Protein AF-A0A4Y7Q7P9-F1 (afdb_monomer)

Secondary structure (DSSP, 8-state):
--TTTHIIIIIHHHHHHHHHHHHHHHHHHHHHHHHHH-TTS-HHHHHHHHHHHHHHHHHHHHHHHHHHIIIIITTT-HHHHTB--HHHHHHHHHHHHHHHHHHHHHHHHHHHHTTT-HHHHHHHHHHHHHHHHHHHHHHHHHHHH-BGGGGGGTHHHHHHHHHHHHHHHHHHHHHHHHHHHHHTTT-TTSHHHHHHHHHHHHHHHHHH-

Organism: NCBI:txid50990

Radius of gyration: 19.52 Å; Cα contacts (8 Å, |Δi|>4): 137; chains: 1; bounding box: 45×28×61 Å

pLDDT: mean 79.3, std 15.0, range [32.97, 96.31]

Mean predicted aligned error: 8.63 Å

Solvent-accessible surface area (backbone atoms only — not comparable to full-atom values): 11256 Å² total; per-residue (Å²): 128,86,68,77,58,52,51,68,49,57,46,47,50,50,53,48,48,56,53,48,52,53,52,49,51,51,53,50,53,49,52,54,53,47,59,69,76,48,75,84,59,60,66,68,60,52,52,50,52,54,51,51,49,53,51,51,52,52,37,52,52,26,52,54,52,39,49,43,45,55,65,61,75,38,55,94,41,69,69,59,75,42,42,62,54,70,44,52,39,49,31,54,38,49,50,38,50,52,51,37,54,53,50,52,54,50,33,57,51,43,26,71,69,55,80,60,46,58,68,64,34,50,51,37,51,48,27,37,51,50,17,37,50,33,37,48,52,49,30,56,48,49,69,72,61,37,34,58,90,60,45,75,80,47,44,67,44,51,51,50,14,51,50,27,43,50,55,28,51,52,52,52,48,54,45,50,52,52,45,53,66,55,42,78,74,74,55,91,82,63,47,68,65,49,52,50,51,48,54,49,48,50,63,48,51,72,71,71,110

Structure (mmCIF, N/CA/C/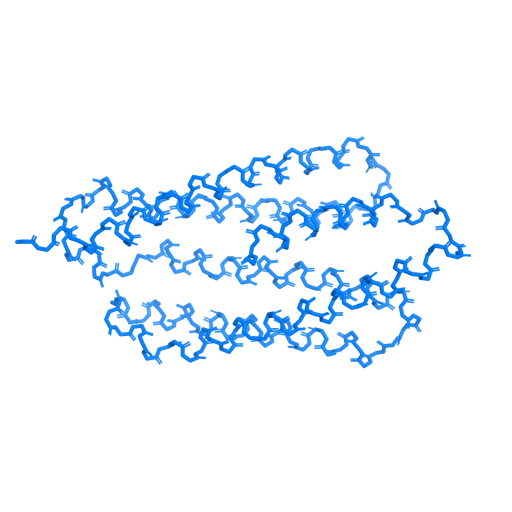O backbone):
data_AF-A0A4Y7Q7P9-F1
#
_entry.id   AF-A0A4Y7Q7P9-F1
#
loop_
_atom_site.group_PDB
_atom_site.id
_atom_site.type_symbol
_atom_site.label_atom_id
_atom_site.label_alt_id
_atom_site.label_comp_id
_atom_site.label_asym_id
_atom_site.label_entity_id
_atom_site.label_seq_id
_atom_site.pdbx_PDB_ins_code
_atom_site.Cartn_x
_atom_site.Cartn_y
_atom_site.Cartn_z
_atom_site.occupancy
_atom_site.B_iso_or_equiv
_atom_site.auth_seq_id
_atom_site.auth_comp_id
_atom_site.auth_asym_id
_atom_site.auth_atom_id
_atom_site.pdbx_PDB_model_num
ATOM 1 N N . MET A 1 1 ? 8.593 -13.689 -33.990 1.00 43.41 1 MET A N 1
ATOM 2 C CA . MET A 1 1 ? 8.892 -12.497 -33.164 1.00 43.41 1 MET A CA 1
ATOM 3 C C . MET A 1 1 ? 8.029 -12.607 -31.917 1.00 43.41 1 MET A C 1
ATOM 5 O O . MET A 1 1 ? 6.842 -12.848 -32.096 1.00 43.41 1 MET A O 1
ATOM 9 N N . PRO A 1 2 ? 8.587 -12.602 -30.697 1.00 45.56 2 PRO A N 1
ATOM 10 C CA . PRO A 1 2 ? 7.868 -13.035 -29.502 1.00 45.56 2 PRO A CA 1
ATOM 11 C C . PRO A 1 2 ? 6.914 -11.930 -29.032 1.00 45.56 2 PRO A C 1
ATOM 13 O O . PRO A 1 2 ? 7.229 -11.149 -28.145 1.00 45.56 2 PRO A O 1
ATOM 16 N N . SER A 1 3 ? 5.738 -11.864 -29.651 1.00 50.56 3 SER A N 1
ATOM 17 C CA . SER A 1 3 ? 4.602 -11.048 -29.208 1.00 50.56 3 SER A CA 1
ATOM 18 C C . SER A 1 3 ? 3.946 -11.597 -27.933 1.00 50.56 3 SER A C 1
ATOM 20 O O . SER A 1 3 ? 3.213 -10.881 -27.266 1.00 50.56 3 SER A O 1
ATOM 22 N N . LEU A 1 4 ? 4.246 -12.846 -27.554 1.00 50.53 4 LEU A N 1
ATOM 23 C CA . LEU A 1 4 ? 3.554 -13.563 -26.479 1.00 50.53 4 LEU A CA 1
ATOM 24 C C . LEU A 1 4 ? 3.877 -13.072 -25.051 1.00 50.53 4 LEU A C 1
ATOM 26 O O . LEU A 1 4 ? 3.156 -13.412 -24.119 1.00 50.53 4 LEU A O 1
ATOM 30 N N . THR A 1 5 ? 4.955 -12.310 -24.840 1.00 59.84 5 THR A N 1
ATOM 31 C CA . THR A 1 5 ? 5.420 -11.935 -23.486 1.00 59.84 5 THR A CA 1
ATOM 32 C C . THR A 1 5 ? 5.058 -10.511 -23.067 1.00 59.84 5 THR A C 1
ATOM 34 O O . THR A 1 5 ? 4.955 -10.245 -21.867 1.00 59.84 5 THR A O 1
ATOM 37 N N . ILE A 1 6 ? 4.838 -9.598 -24.021 1.00 62.03 6 ILE A N 1
ATOM 38 C CA . ILE A 1 6 ? 4.492 -8.201 -23.712 1.00 62.03 6 ILE A CA 1
ATOM 39 C C . ILE A 1 6 ? 3.059 -8.113 -23.180 1.00 62.03 6 ILE A C 1
ATOM 41 O O . ILE A 1 6 ? 2.850 -7.507 -22.128 1.00 62.03 6 ILE A O 1
ATOM 45 N N . ASP A 1 7 ? 2.104 -8.773 -23.842 1.00 61.75 7 ASP A N 1
ATOM 46 C CA . ASP A 1 7 ? 0.694 -8.784 -23.425 1.00 61.75 7 ASP A CA 1
ATOM 47 C C . ASP A 1 7 ? 0.530 -9.363 -22.014 1.00 61.75 7 ASP A C 1
ATOM 49 O O . ASP A 1 7 ? -0.140 -8.773 -21.168 1.00 61.75 7 ASP A O 1
ATOM 53 N N . ASN A 1 8 ? 1.232 -10.459 -21.713 1.00 67.31 8 ASN A N 1
ATOM 54 C CA . ASN A 1 8 ? 1.170 -11.104 -20.400 1.00 67.31 8 ASN A CA 1
ATOM 55 C C . ASN A 1 8 ? 1.724 -10.238 -19.259 1.00 67.31 8 ASN A C 1
ATOM 57 O O . ASN A 1 8 ? 1.365 -10.465 -18.109 1.00 67.31 8 ASN A O 1
ATOM 61 N N . THR A 1 9 ? 2.585 -9.257 -19.550 1.00 76.00 9 THR A N 1
ATOM 62 C CA . THR A 1 9 ? 3.240 -8.447 -18.511 1.00 76.00 9 THR A CA 1
ATOM 63 C C . THR A 1 9 ? 2.670 -7.032 -18.465 1.00 76.00 9 THR A C 1
ATOM 65 O O . THR A 1 9 ? 2.108 -6.618 -17.453 1.00 76.00 9 THR A O 1
ATOM 68 N N . LEU A 1 10 ? 2.764 -6.285 -19.570 1.00 80.94 10 LEU A N 1
ATOM 69 C CA . LEU A 1 10 ? 2.249 -4.917 -19.654 1.00 80.94 10 LEU A CA 1
ATOM 70 C C . LEU A 1 10 ? 0.725 -4.881 -19.765 1.00 80.94 10 LEU A C 1
ATOM 72 O O . LEU A 1 10 ? 0.103 -4.012 -19.158 1.00 80.94 10 LEU A O 1
ATOM 76 N N . GLY A 1 11 ? 0.120 -5.826 -20.491 1.00 83.31 11 GLY A N 1
ATOM 77 C CA . GLY A 1 11 ? -1.337 -5.946 -20.566 1.00 83.31 11 GLY A CA 1
ATOM 78 C C . GLY A 1 11 ? -1.943 -6.292 -19.204 1.00 83.31 11 GLY A C 1
ATOM 79 O O . GLY A 1 11 ? -2.893 -5.641 -18.771 1.00 83.31 11 GLY A O 1
ATOM 80 N N . ALA A 1 12 ? -1.333 -7.233 -18.475 1.00 86.31 12 ALA A N 1
ATOM 81 C CA . ALA A 1 12 ? -1.728 -7.551 -17.102 1.00 86.31 12 ALA A CA 1
ATOM 82 C C . ALA A 1 12 ? -1.563 -6.352 -16.151 1.00 86.31 12 ALA A C 1
ATOM 84 O O . ALA A 1 12 ? -2.474 -6.057 -15.381 1.00 86.31 12 ALA A O 1
ATOM 85 N N . ALA A 1 13 ? -0.448 -5.616 -16.233 1.00 87.12 13 ALA A N 1
ATOM 86 C CA . ALA A 1 13 ? -0.234 -4.414 -15.426 1.00 87.12 13 ALA A CA 1
ATOM 87 C C . ALA A 1 13 ? -1.259 -3.307 -15.738 1.00 87.12 13 ALA A C 1
ATOM 89 O O . ALA A 1 13 ? -1.763 -2.659 -14.822 1.00 87.12 13 ALA A O 1
ATOM 90 N N . PHE A 1 14 ? -1.610 -3.116 -17.014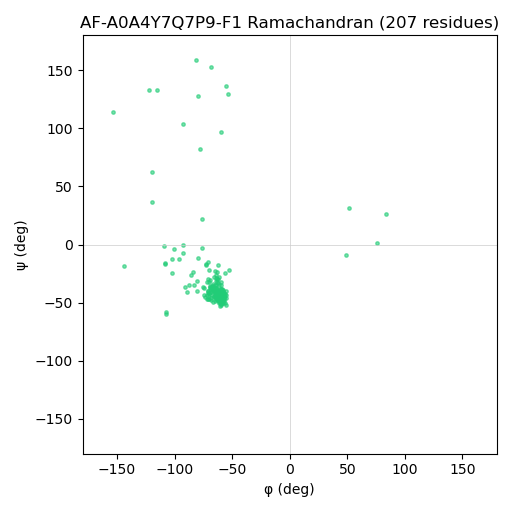 1.00 89.38 14 PHE A N 1
ATOM 91 C CA . PHE A 1 14 ? -2.644 -2.170 -17.431 1.00 89.38 14 PHE A CA 1
ATOM 92 C C . PHE A 1 14 ? -4.024 -2.547 -16.882 1.00 89.38 14 PHE A C 1
ATOM 94 O O . PHE A 1 14 ? -4.693 -1.704 -16.286 1.00 89.38 14 PHE A O 1
ATOM 101 N N . LEU A 1 15 ? -4.431 -3.813 -17.017 1.00 91.50 15 LEU A N 1
ATOM 102 C CA . LEU A 1 15 ? -5.673 -4.303 -16.414 1.00 91.50 15 LEU A CA 1
ATOM 103 C C . LEU A 1 15 ? -5.649 -4.131 -14.890 1.00 91.50 15 LEU A C 1
ATOM 105 O O . LEU A 1 15 ? -6.626 -3.660 -14.312 1.00 91.50 15 LEU A O 1
ATOM 109 N N . GLY A 1 16 ? -4.513 -4.425 -14.252 1.00 90.19 16 GLY A N 1
ATOM 110 C CA . GLY A 1 16 ? -4.289 -4.178 -12.830 1.00 90.19 16 GLY A CA 1
ATOM 111 C C . GLY A 1 16 ? -4.527 -2.718 -12.440 1.00 90.19 16 GLY A C 1
ATOM 112 O O . GLY A 1 16 ? -5.224 -2.463 -11.461 1.00 90.19 16 GLY A O 1
ATOM 113 N N . LEU A 1 17 ? -4.044 -1.752 -13.231 1.00 93.50 17 LEU A N 1
ATOM 114 C CA . LEU A 1 17 ? -4.336 -0.332 -13.010 1.00 93.50 17 LEU A CA 1
ATOM 115 C C . LEU A 1 17 ? -5.831 -0.026 -13.150 1.00 93.50 17 LEU A C 1
ATOM 117 O O . LEU A 1 17 ? -6.369 0.704 -12.320 1.00 93.50 17 LEU A O 1
ATOM 121 N N . VAL A 1 18 ? -6.514 -0.575 -14.158 1.00 94.25 18 VAL A N 1
ATOM 122 C CA . VAL A 1 18 ? -7.963 -0.371 -14.330 1.00 94.25 18 VAL A CA 1
ATOM 123 C C . VAL A 1 18 ? -8.714 -0.835 -13.081 1.00 94.25 18 VAL A C 1
ATOM 125 O O . VAL A 1 18 ? -9.488 -0.066 -12.506 1.00 94.25 18 VAL A O 1
ATOM 128 N N . PHE A 1 19 ? -8.427 -2.039 -12.586 1.00 92.94 19 PHE A N 1
ATOM 129 C CA . PHE A 1 19 ? -9.038 -2.535 -11.352 1.00 92.94 19 PHE A CA 1
ATOM 130 C C . PHE A 1 19 ? -8.648 -1.692 -10.129 1.00 92.94 19 PHE A C 1
ATOM 132 O O . PHE A 1 19 ? -9.520 -1.318 -9.345 1.00 92.94 19 PHE A O 1
ATOM 139 N N . ALA A 1 20 ? -7.376 -1.305 -9.999 1.00 89.94 20 ALA A N 1
ATOM 140 C CA . ALA A 1 20 ? -6.905 -0.449 -8.912 1.00 89.94 20 ALA A CA 1
ATOM 141 C C . ALA A 1 20 ? -7.618 0.914 -8.894 1.00 89.94 20 ALA A C 1
ATOM 143 O O . ALA A 1 20 ? -7.997 1.397 -7.828 1.00 89.94 20 ALA A O 1
ATOM 144 N N . THR A 1 21 ? -7.876 1.522 -10.059 1.00 93.00 21 THR A N 1
ATOM 145 C CA . THR A 1 21 ? -8.629 2.786 -10.138 1.00 93.00 21 THR A CA 1
ATOM 146 C C . THR A 1 21 ? -10.082 2.630 -9.692 1.00 93.00 21 THR A C 1
ATOM 148 O O . THR A 1 21 ? -10.593 3.506 -8.992 1.00 93.00 21 THR A O 1
ATOM 151 N N . ALA A 1 22 ? -10.732 1.507 -10.014 1.00 91.31 22 ALA A N 1
ATOM 152 C CA . ALA A 1 22 ? -12.087 1.218 -9.549 1.00 91.31 22 ALA A CA 1
ATOM 153 C C . ALA A 1 22 ? -12.134 1.029 -8.021 1.00 91.31 22 ALA A C 1
ATOM 155 O O . ALA A 1 22 ? -12.975 1.630 -7.346 1.00 91.31 22 ALA A O 1
ATOM 156 N N . LEU A 1 23 ? -11.188 0.265 -7.463 1.00 87.62 23 LEU A N 1
ATOM 157 C CA . LEU A 1 23 ? -11.034 0.087 -6.014 1.00 87.62 23 LEU A CA 1
ATOM 158 C C . LEU A 1 23 ? -10.764 1.420 -5.301 1.00 87.62 23 LEU A C 1
ATOM 160 O O . LEU A 1 23 ? -11.376 1.713 -4.274 1.00 87.62 23 LEU A O 1
ATOM 164 N N . TYR A 1 24 ? -9.908 2.268 -5.871 1.00 89.56 24 TYR A N 1
ATOM 165 C CA . TYR A 1 24 ? -9.639 3.603 -5.341 1.00 89.56 24 TYR A CA 1
ATOM 166 C C . TYR A 1 24 ? -10.875 4.518 -5.379 1.00 89.56 24 TYR A C 1
ATOM 168 O O . TYR A 1 24 ? -11.113 5.286 -4.440 1.00 89.56 24 TYR A O 1
ATOM 176 N N . GLY A 1 25 ? -11.700 4.414 -6.425 1.00 87.56 25 GLY A N 1
ATOM 177 C CA . GLY A 1 25 ? -12.994 5.093 -6.491 1.00 87.56 25 GLY A CA 1
ATOM 178 C C . GLY A 1 25 ? -13.909 4.691 -5.330 1.00 87.56 25 GLY A C 1
ATOM 179 O O . GLY A 1 25 ? -14.464 5.559 -4.651 1.00 87.56 25 GLY A O 1
ATOM 180 N N . MET A 1 26 ? -13.992 3.389 -5.033 1.00 88.12 26 MET A N 1
ATOM 181 C CA . MET A 1 26 ? -14.738 2.889 -3.874 1.00 88.12 26 MET A CA 1
ATOM 182 C C . MET A 1 26 ? -14.171 3.409 -2.554 1.00 88.12 26 MET A C 1
ATOM 184 O O . MET A 1 26 ? -14.947 3.907 -1.744 1.00 88.12 26 MET A O 1
ATOM 188 N N . LEU A 1 27 ? -12.847 3.371 -2.359 1.00 85.69 27 LEU A N 1
ATOM 189 C CA . LEU A 1 27 ? -12.175 3.909 -1.167 1.00 85.69 27 LEU A CA 1
ATOM 190 C C . LEU A 1 27 ? -12.474 5.403 -0.958 1.00 85.69 27 LEU A C 1
ATOM 192 O O . LEU A 1 27 ? -12.668 5.862 0.170 1.00 85.69 27 LEU A O 1
ATOM 196 N N . THR A 1 28 ? -12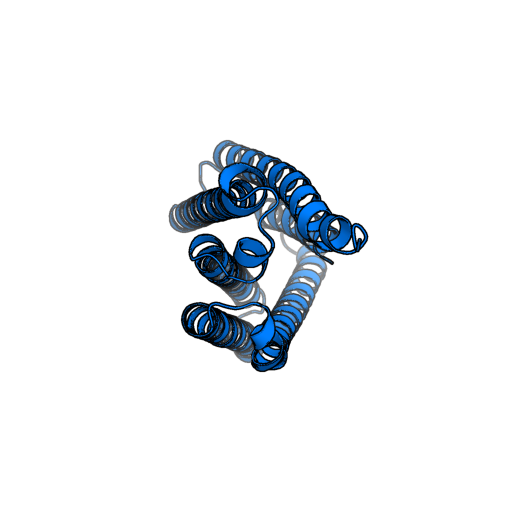.526 6.176 -2.043 1.00 89.50 28 THR A N 1
ATOM 197 C CA . THR A 1 28 ? -12.825 7.613 -1.989 1.00 89.50 28 THR A CA 1
ATOM 198 C C . THR A 1 28 ? -14.276 7.862 -1.582 1.00 89.50 28 THR A C 1
ATOM 200 O O . THR A 1 28 ? -14.528 8.657 -0.676 1.00 89.50 28 THR A O 1
ATOM 203 N N . LEU A 1 29 ? -15.229 7.143 -2.185 1.00 85.12 29 LEU A N 1
ATOM 204 C CA . LEU A 1 29 ? -16.645 7.215 -1.808 1.00 85.12 29 LEU A CA 1
ATOM 205 C C . LEU A 1 29 ? -16.851 6.833 -0.338 1.00 85.12 29 LEU A C 1
ATOM 207 O O . LEU A 1 29 ? -17.543 7.513 0.414 1.00 85.12 29 LEU A O 1
ATOM 211 N N . GLN A 1 30 ? -16.205 5.754 0.073 1.00 79.06 30 GLN A N 1
ATOM 212 C CA . GLN A 1 30 ? -16.161 5.268 1.438 1.00 79.06 30 GLN A CA 1
ATOM 213 C C . GLN A 1 30 ? -15.663 6.342 2.422 1.00 79.06 30 GLN A C 1
ATOM 215 O O . GLN A 1 30 ? -16.349 6.680 3.393 1.00 79.06 30 GLN A O 1
ATOM 220 N N . THR A 1 31 ? -14.517 6.953 2.119 1.00 83.62 31 THR A N 1
ATOM 221 C CA . THR A 1 31 ? -13.946 8.050 2.909 1.00 83.62 31 THR A CA 1
ATOM 222 C C . THR A 1 31 ? -14.933 9.210 3.026 1.00 83.62 31 THR A C 1
ATOM 224 O O . THR A 1 31 ? -15.187 9.698 4.126 1.00 83.62 31 THR A O 1
ATOM 227 N N . TYR A 1 32 ? -15.559 9.611 1.918 1.00 85.44 32 TYR A N 1
ATOM 228 C CA . TYR A 1 32 ? -16.565 10.672 1.905 1.00 85.44 32 TYR A CA 1
ATOM 229 C C . TYR A 1 32 ? -17.766 10.357 2.816 1.00 85.44 32 TYR A C 1
ATOM 231 O O . TYR A 1 32 ? -18.116 11.163 3.683 1.00 85.44 32 TYR A O 1
ATOM 239 N N . ILE A 1 33 ? -18.348 9.159 2.684 1.00 80.75 33 ILE A N 1
ATOM 240 C CA . ILE A 1 33 ? -19.483 8.701 3.502 1.00 80.75 33 ILE A CA 1
ATOM 241 C C . ILE A 1 33 ? -19.127 8.728 4.993 1.00 80.75 33 ILE A C 1
ATOM 243 O O . ILE A 1 33 ? -19.952 9.149 5.809 1.00 80.75 33 ILE A O 1
ATOM 247 N N . TYR A 1 34 ? -17.905 8.326 5.356 1.00 83.31 34 TYR A N 1
ATOM 248 C CA . TYR A 1 34 ? -17.438 8.349 6.741 1.00 83.31 34 TYR A CA 1
ATOM 249 C C . TYR A 1 34 ? -17.434 9.769 7.328 1.00 83.31 34 TYR A C 1
ATOM 251 O O . TYR A 1 34 ? -17.962 9.991 8.420 1.00 83.31 34 TYR A O 1
ATOM 259 N N . TYR A 1 35 ? -16.896 10.756 6.607 1.00 84.69 35 TYR A N 1
ATOM 260 C CA . TYR A 1 35 ? -16.879 12.140 7.096 1.00 84.69 35 TYR A CA 1
ATOM 261 C C . TYR A 1 35 ? -18.282 12.728 7.264 1.00 84.69 35 TYR A C 1
ATOM 263 O O . TYR A 1 35 ? -18.488 13.539 8.171 1.00 84.69 35 TYR A O 1
ATOM 271 N N . GLN A 1 36 ? -19.237 12.298 6.436 1.00 86.50 36 GLN A N 1
ATOM 272 C CA . GLN A 1 36 ? -20.630 12.727 6.517 1.00 86.50 36 GLN A CA 1
ATOM 273 C C . GLN A 1 36 ? -21.373 12.099 7.708 1.00 86.50 36 GLN A C 1
ATOM 275 O O . GLN A 1 36 ? -22.078 12.803 8.428 1.00 86.50 36 GLN A O 1
ATOM 280 N N . HIS A 1 37 ? -21.214 10.792 7.937 1.00 81.06 37 HIS A N 1
ATOM 281 C CA . HIS A 1 37 ? -21.978 10.059 8.957 1.00 81.06 37 HIS A CA 1
ATOM 282 C C . HIS A 1 37 ? -21.381 10.153 10.367 1.00 81.06 37 HIS A C 1
ATOM 284 O O . HIS A 1 37 ? -22.115 10.012 11.345 1.00 81.06 37 HIS A O 1
ATOM 290 N N . TYR A 1 38 ? -20.077 10.427 10.496 1.00 80.38 38 TYR A N 1
ATOM 291 C CA . TYR A 1 38 ? -19.375 10.479 11.786 1.00 80.38 38 TYR A CA 1
ATOM 292 C C . TYR A 1 38 ? -18.756 11.863 12.066 1.00 80.38 38 TYR A C 1
ATOM 294 O O . TYR A 1 38 ? -17.534 12.007 12.219 1.00 80.38 38 TYR A O 1
ATOM 302 N N . PRO A 1 39 ? -19.561 12.940 12.172 1.00 81.12 39 PRO A N 1
ATOM 303 C CA . PRO A 1 39 ? -19.046 14.286 12.427 1.00 81.12 39 PRO A CA 1
ATOM 304 C C . PRO A 1 39 ? -18.388 14.425 13.812 1.00 81.12 39 PRO A C 1
ATOM 306 O O . PRO A 1 39 ? -17.448 15.204 13.957 1.00 81.12 39 PRO A O 1
ATOM 309 N N . THR A 1 40 ? -18.805 13.627 14.796 1.00 83.31 40 THR A N 1
ATOM 310 C CA . THR A 1 40 ? -18.373 13.713 16.203 1.00 83.31 40 THR A CA 1
ATOM 311 C C . THR A 1 40 ? -17.182 12.821 16.569 1.00 83.31 40 THR A C 1
ATOM 313 O O . THR A 1 40 ? -16.737 12.837 17.718 1.00 83.31 40 THR A O 1
ATOM 316 N N . ASP A 1 41 ? -16.640 12.055 15.619 1.00 80.75 41 ASP A N 1
ATOM 317 C CA . ASP A 1 41 ? -15.495 11.182 15.879 1.00 80.75 41 ASP A CA 1
ATOM 318 C C . ASP A 1 41 ? -14.204 11.956 16.168 1.00 80.75 41 ASP A C 1
ATOM 320 O O . ASP A 1 41 ? -13.995 13.081 15.707 1.00 80.75 41 ASP A O 1
ATOM 324 N N . ARG A 1 42 ? -13.306 11.320 16.936 1.00 80.00 42 ARG A N 1
ATOM 325 C CA . ARG A 1 42 ? -12.060 11.938 17.415 1.00 80.00 42 ARG A CA 1
ATOM 326 C C . ARG A 1 42 ? -11.226 12.491 16.248 1.00 80.00 42 ARG A C 1
ATOM 328 O O . ARG A 1 42 ? -11.000 11.766 15.274 1.00 80.00 42 ARG A O 1
ATOM 335 N N . PRO A 1 43 ? -10.660 13.706 16.374 1.00 84.75 43 PRO A N 1
ATOM 336 C CA . PRO A 1 43 ? -9.893 14.335 15.297 1.00 84.75 43 PRO A CA 1
ATOM 337 C C . PRO A 1 43 ? -8.654 13.526 14.895 1.00 84.75 43 PRO A C 1
ATOM 339 O O . PRO A 1 43 ? -8.257 13.552 13.737 1.00 84.75 43 PRO A O 1
ATOM 342 N N . THR A 1 44 ? -8.078 12.742 15.813 1.00 81.00 44 THR A N 1
ATOM 343 C CA . THR A 1 44 ? -6.955 11.841 15.514 1.00 81.00 44 THR A CA 1
ATOM 344 C C . THR A 1 44 ? -7.328 10.734 14.529 1.00 81.00 44 THR A C 1
ATOM 346 O O . THR A 1 44 ? -6.548 10.434 13.631 1.00 81.00 44 THR A O 1
ATOM 349 N N . LEU A 1 45 ? -8.529 10.155 14.652 1.00 81.50 45 LEU A N 1
ATOM 350 C CA . LEU A 1 45 ? -9.020 9.132 13.726 1.00 81.50 45 LEU A CA 1
ATOM 351 C C . LEU A 1 45 ? -9.329 9.734 12.354 1.00 81.50 45 LEU A C 1
ATOM 353 O O . LEU A 1 45 ? -8.972 9.156 11.334 1.00 81.50 45 LEU A O 1
ATOM 357 N N . LYS A 1 46 ? -9.938 10.923 12.332 1.00 84.56 46 LYS A N 1
ATOM 358 C CA . LYS A 1 46 ? -10.183 11.659 11.087 1.00 84.56 46 LYS A CA 1
ATOM 359 C C . LYS A 1 46 ? -8.876 11.999 10.377 1.00 84.56 46 LYS A C 1
ATOM 361 O O . LYS A 1 46 ? -8.743 11.722 9.196 1.00 84.56 46 LYS A O 1
ATOM 366 N N . SER A 1 47 ? -7.891 12.531 11.098 1.00 87.81 47 SER A N 1
ATOM 367 C CA . SER A 1 47 ? -6.573 12.832 10.531 1.00 87.81 47 SER A CA 1
ATOM 368 C C . SER A 1 47 ? -5.919 11.586 9.923 1.00 87.81 47 SER A C 1
ATOM 370 O O . SER A 1 47 ? -5.463 11.633 8.786 1.00 87.81 47 SER A O 1
ATOM 372 N N . LEU A 1 48 ? -5.968 10.442 10.617 1.00 85.44 48 LEU A N 1
ATOM 373 C CA . LEU A 1 48 ? -5.453 9.177 10.087 1.00 85.44 48 LEU A CA 1
ATOM 374 C C . LEU A 1 48 ? -6.134 8.769 8.770 1.00 85.44 48 LEU A C 1
ATOM 376 O O . LEU A 1 48 ? -5.446 8.391 7.828 1.00 85.44 48 LEU A O 1
ATOM 380 N N . ILE A 1 49 ? -7.464 8.866 8.689 1.00 87.38 49 ILE A N 1
ATOM 381 C CA . ILE A 1 49 ? -8.222 8.513 7.478 1.00 87.38 49 ILE A CA 1
ATOM 382 C C . ILE A 1 49 ? -7.874 9.457 6.319 1.00 87.38 49 ILE A C 1
ATOM 384 O O . ILE A 1 49 ? -7.638 8.985 5.209 1.00 87.38 49 ILE A O 1
ATOM 388 N N . ALA A 1 50 ? -7.762 10.765 6.570 1.00 89.75 50 ALA A N 1
ATOM 389 C CA . ALA A 1 50 ? -7.304 11.720 5.560 1.00 89.75 50 ALA A CA 1
ATOM 390 C C . ALA A 1 50 ? -5.882 11.409 5.067 1.00 89.75 50 ALA A C 1
ATOM 392 O O . ALA A 1 50 ? -5.634 11.446 3.865 1.00 89.75 50 ALA A O 1
ATOM 393 N N . ILE A 1 51 ? -4.958 11.074 5.976 1.00 91.00 51 ILE A N 1
ATOM 394 C CA . ILE A 1 51 ? -3.578 10.707 5.627 1.00 91.00 51 ILE A CA 1
ATOM 395 C C . ILE A 1 51 ? -3.558 9.444 4.761 1.00 91.00 51 ILE A C 1
ATOM 397 O O . ILE A 1 51 ? -2.878 9.428 3.738 1.00 91.00 51 ILE A O 1
ATOM 401 N N . LEU A 1 52 ? -4.312 8.406 5.136 1.00 89.00 52 LEU A N 1
ATOM 402 C CA . LEU A 1 52 ? -4.413 7.169 4.357 1.00 89.00 52 LEU A CA 1
ATOM 403 C C . LEU A 1 52 ? -4.988 7.428 2.962 1.00 89.00 52 LEU A C 1
ATOM 405 O O . LEU A 1 52 ? -4.439 6.933 1.981 1.00 89.00 52 LEU A O 1
ATOM 409 N N . TRP A 1 53 ? -6.042 8.242 2.865 1.00 91.88 53 TRP A N 1
ATOM 410 C CA . TRP A 1 53 ? -6.628 8.618 1.582 1.00 91.88 53 TRP A CA 1
ATOM 411 C C . TRP A 1 53 ? -5.621 9.366 0.699 1.00 91.88 53 TRP A C 1
ATOM 413 O O . TRP A 1 53 ? -5.388 8.943 -0.428 1.00 91.88 53 TRP A O 1
ATOM 423 N N . LEU A 1 54 ? -4.941 10.395 1.224 1.00 95.31 54 LEU A N 1
ATOM 424 C CA . LEU A 1 54 ? -3.908 11.142 0.490 1.00 95.31 54 LEU A CA 1
ATOM 425 C C . LEU A 1 54 ? -2.751 10.246 0.027 1.00 95.31 54 LEU A C 1
ATOM 427 O O . LEU A 1 54 ? -2.275 10.380 -1.100 1.00 95.31 54 LEU A O 1
ATOM 431 N N . MET A 1 55 ? -2.307 9.323 0.882 1.00 92.62 55 MET A N 1
ATOM 432 C CA . MET A 1 55 ? -1.244 8.378 0.549 1.00 92.62 55 MET A CA 1
ATOM 433 C C . MET A 1 55 ? -1.682 7.420 -0.566 1.00 92.62 55 MET A C 1
ATOM 435 O O . MET A 1 55 ? -0.903 7.143 -1.477 1.00 92.62 55 MET A O 1
ATOM 439 N N . ASN A 1 56 ? -2.939 6.965 -0.543 1.00 93.31 56 ASN A N 1
ATOM 440 C CA . ASN A 1 56 ? -3.497 6.135 -1.606 1.00 93.31 56 ASN A CA 1
ATOM 441 C C . ASN A 1 56 ? -3.642 6.918 -2.921 1.00 93.31 56 ASN A C 1
ATOM 443 O O . ASN A 1 56 ? -3.360 6.383 -3.988 1.00 93.31 56 ASN A O 1
ATOM 447 N N . THR A 1 57 ? -4.014 8.199 -2.865 1.00 94.81 57 THR A N 1
ATOM 448 C CA . THR A 1 57 ? -4.026 9.085 -4.040 1.00 94.81 57 THR A CA 1
ATOM 449 C C . THR A 1 57 ? -2.632 9.209 -4.647 1.00 94.81 57 THR A C 1
ATOM 451 O O . THR A 1 57 ? -2.464 9.064 -5.856 1.00 94.81 57 THR A O 1
ATOM 454 N N . PHE A 1 58 ? -1.616 9.434 -3.810 1.00 96.31 58 PHE A N 1
ATOM 455 C CA . PHE A 1 58 ? -0.225 9.511 -4.248 1.00 96.31 58 PHE A CA 1
ATOM 456 C C . PHE A 1 58 ? 0.244 8.197 -4.889 1.00 96.31 58 PHE A C 1
ATOM 458 O O . PHE A 1 58 ? 0.797 8.208 -5.987 1.00 96.31 58 PHE A O 1
ATOM 465 N N . HIS A 1 59 ? -0.056 7.063 -4.258 1.00 94.69 59 HIS A N 1
ATOM 466 C CA . HIS A 1 59 ? 0.203 5.728 -4.795 1.00 94.69 59 HIS A CA 1
ATOM 467 C C . HIS A 1 59 ? -0.437 5.520 -6.182 1.00 94.69 59 HIS A C 1
ATOM 469 O O . HIS A 1 59 ? 0.242 5.087 -7.114 1.00 94.69 59 HIS A O 1
ATOM 475 N N . MET A 1 60 ? -1.703 5.912 -6.361 1.00 95.38 60 MET A N 1
ATOM 476 C CA . MET A 1 60 ? -2.392 5.825 -7.655 1.00 95.38 60 MET A CA 1
ATOM 477 C C . MET A 1 60 ? -1.748 6.702 -8.734 1.00 95.38 60 MET A C 1
ATOM 479 O O . MET A 1 60 ? -1.613 6.266 -9.877 1.00 95.38 60 MET A O 1
ATOM 483 N N . ILE A 1 61 ? -1.309 7.916 -8.388 1.00 96.12 61 ILE A N 1
ATOM 484 C CA . ILE A 1 61 ? -0.598 8.801 -9.323 1.00 96.12 61 ILE A CA 1
ATOM 485 C C . ILE A 1 61 ? 0.697 8.136 -9.807 1.00 96.12 61 ILE A C 1
ATOM 487 O O . ILE A 1 61 ? 0.975 8.145 -11.006 1.00 96.12 61 ILE A O 1
ATOM 491 N N . LEU A 1 62 ? 1.465 7.513 -8.907 1.00 94.75 62 LEU A N 1
ATOM 492 C CA . LEU A 1 62 ? 2.701 6.817 -9.274 1.00 94.75 62 LEU A CA 1
ATOM 493 C C . LEU A 1 62 ? 2.451 5.638 -10.223 1.00 94.75 62 LEU A C 1
ATOM 495 O O . LEU A 1 62 ? 3.213 5.463 -11.174 1.00 94.75 62 LEU A O 1
ATOM 499 N N . LEU A 1 63 ? 1.379 4.862 -10.020 1.00 93.69 63 LEU A N 1
ATOM 500 C CA . LEU A 1 63 ? 0.997 3.783 -10.942 1.00 93.69 63 LEU A CA 1
ATOM 501 C C . LEU A 1 63 ? 0.674 4.310 -12.340 1.00 93.69 63 LEU A C 1
ATOM 503 O O . LEU A 1 63 ? 1.156 3.763 -13.334 1.00 93.69 63 LEU A O 1
ATOM 507 N N . VAL A 1 64 ? -0.110 5.389 -12.420 1.00 94.94 64 VAL A N 1
ATOM 508 C CA . VAL A 1 64 ? -0.462 6.019 -13.698 1.00 94.94 64 VAL A CA 1
ATOM 509 C C . VAL A 1 64 ? 0.789 6.536 -14.405 1.00 94.94 64 VAL A C 1
ATOM 511 O O . VAL A 1 64 ? 0.956 6.277 -15.593 1.00 94.94 64 VAL A O 1
ATOM 514 N N . LEU A 1 65 ? 1.699 7.206 -13.691 1.00 94.25 65 LEU A N 1
ATOM 515 C CA . LEU A 1 65 ? 2.962 7.689 -14.260 1.00 94.25 65 LEU A CA 1
ATOM 516 C C . LEU A 1 65 ? 3.857 6.541 -14.741 1.00 94.25 65 LEU A C 1
ATOM 518 O O . LEU A 1 65 ? 4.428 6.624 -15.828 1.00 94.25 65 LEU A O 1
ATOM 522 N N . THR A 1 66 ? 3.931 5.457 -13.967 1.00 91.19 66 THR A N 1
ATOM 523 C CA . THR A 1 66 ? 4.690 4.251 -14.321 1.00 91.19 66 THR A CA 1
ATOM 524 C C . THR A 1 66 ? 4.167 3.650 -15.625 1.00 91.19 66 THR A C 1
ATOM 526 O O . THR A 1 66 ? 4.932 3.442 -16.567 1.00 91.19 66 THR A O 1
ATOM 529 N N . LEU A 1 67 ? 2.854 3.426 -15.739 1.00 91.44 67 LEU A N 1
ATOM 530 C CA . LEU A 1 67 ? 2.275 2.882 -16.968 1.00 91.44 67 LEU A CA 1
ATOM 531 C C . LEU A 1 67 ? 2.329 3.869 -18.131 1.00 91.44 67 LEU A C 1
ATOM 533 O O . LEU A 1 67 ? 2.601 3.449 -19.249 1.00 91.44 67 LEU A O 1
ATOM 537 N N . TYR A 1 68 ? 2.166 5.170 -17.895 1.00 90.56 68 TYR A N 1
ATOM 538 C CA . TYR A 1 68 ? 2.356 6.188 -18.929 1.00 90.56 68 TYR A CA 1
ATOM 539 C C . TYR A 1 68 ? 3.784 6.151 -19.499 1.00 90.56 68 TYR A C 1
ATOM 541 O O . TYR A 1 68 ? 3.982 6.250 -20.713 1.00 90.56 68 TYR A O 1
ATOM 549 N N . HIS A 1 69 ? 4.791 5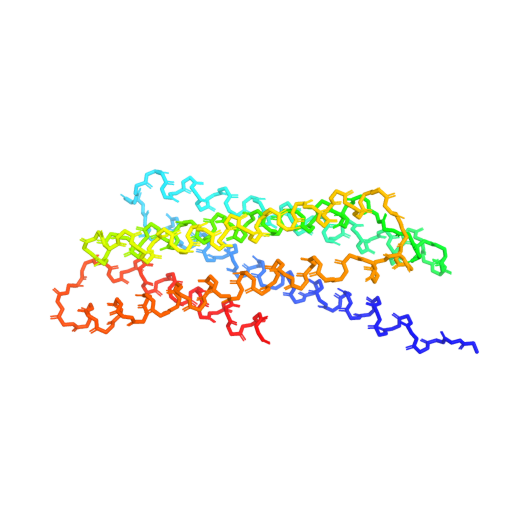.954 -18.642 1.00 88.25 69 HIS A N 1
ATOM 550 C CA . HIS A 1 69 ? 6.185 5.829 -19.061 1.00 88.25 69 HIS A CA 1
ATOM 551 C C . HIS A 1 69 ? 6.416 4.612 -19.968 1.00 88.25 69 HIS A C 1
ATOM 553 O O . HIS A 1 69 ? 7.079 4.740 -21.001 1.00 88.25 69 HIS A O 1
ATOM 559 N N . TYR A 1 70 ? 5.871 3.448 -19.602 1.00 86.50 70 TYR A N 1
ATOM 560 C CA . TYR A 1 70 ? 6.081 2.203 -20.347 1.00 86.50 70 TYR A CA 1
ATOM 561 C C . TYR A 1 70 ? 5.184 2.063 -21.588 1.00 86.50 70 TYR A C 1
ATOM 563 O O . TYR A 1 70 ? 5.665 1.611 -22.623 1.00 86.50 70 TYR A O 1
ATOM 571 N N . LEU A 1 71 ? 3.906 2.457 -21.521 1.00 86.38 71 LEU A N 1
ATOM 572 C CA . LEU A 1 71 ? 2.945 2.276 -22.621 1.00 86.38 71 LEU A CA 1
ATOM 573 C C . LEU A 1 71 ? 2.957 3.422 -23.629 1.00 86.38 71 LEU A C 1
ATOM 575 O O . LEU A 1 71 ? 2.706 3.179 -24.801 1.00 86.38 71 LEU A O 1
ATOM 579 N N . ILE A 1 72 ? 3.188 4.663 -23.196 1.00 87.88 72 ILE A N 1
ATOM 580 C CA . ILE A 1 72 ? 3.042 5.832 -24.077 1.00 87.88 72 ILE A CA 1
ATOM 581 C C . ILE A 1 72 ? 4.412 6.394 -24.429 1.00 87.88 72 ILE A C 1
ATOM 583 O O . ILE A 1 72 ? 4.771 6.464 -25.602 1.00 87.88 72 ILE A O 1
ATOM 587 N N . ARG A 1 73 ? 5.208 6.774 -23.423 1.00 86.38 73 ARG A N 1
ATOM 588 C CA . ARG A 1 73 ? 6.471 7.486 -23.668 1.00 86.38 73 ARG A CA 1
ATOM 589 C C . ARG A 1 73 ? 7.534 6.619 -24.345 1.00 86.38 73 ARG A C 1
ATOM 591 O O . ARG A 1 73 ? 8.268 7.127 -25.183 1.00 86.38 73 ARG A O 1
ATOM 598 N N . ASN A 1 74 ? 7.615 5.340 -23.985 1.00 83.75 74 ASN A N 1
ATOM 599 C CA . ASN A 1 74 ? 8.608 4.402 -24.519 1.00 83.75 74 ASN A CA 1
ATOM 600 C C . ASN A 1 74 ? 7.958 3.216 -25.241 1.00 83.75 74 ASN A C 1
ATOM 602 O O . ASN A 1 74 ? 8.443 2.085 -25.161 1.00 83.75 74 ASN A O 1
ATOM 606 N N . PHE A 1 75 ? 6.851 3.476 -25.940 1.00 80.56 75 PHE A N 1
ATOM 607 C CA . PHE A 1 75 ? 6.134 2.449 -26.685 1.00 80.56 75 PHE A CA 1
ATOM 608 C C . PHE A 1 75 ? 7.067 1.699 -27.651 1.00 80.56 75 PHE A C 1
ATOM 610 O O . PHE A 1 75 ? 7.808 2.308 -28.422 1.00 80.56 75 PHE A O 1
ATOM 617 N N . GLY A 1 76 ? 7.044 0.365 -27.598 1.00 73.12 76 GLY A N 1
ATOM 618 C CA . GLY A 1 76 ? 7.851 -0.497 -28.468 1.00 73.12 76 GLY A CA 1
ATOM 619 C C . GLY A 1 76 ? 9.343 -0.598 -28.115 1.00 73.12 76 GLY A C 1
ATOM 620 O O . GLY A 1 76 ? 10.067 -1.319 -28.801 1.00 73.12 76 GLY A O 1
ATOM 621 N N . SER A 1 77 ? 9.817 0.063 -27.049 1.00 78.12 77 SER A N 1
ATOM 622 C CA . SER A 1 77 ? 11.213 -0.031 -26.598 1.00 78.12 77 SER A CA 1
ATOM 623 C C . SER A 1 77 ? 11.403 -1.126 -25.544 1.00 78.12 77 SER A C 1
ATOM 625 O O . SER A 1 77 ? 11.099 -0.946 -24.365 1.00 78.12 77 SER A O 1
ATOM 627 N N . TYR A 1 78 ? 11.972 -2.262 -25.954 1.00 75.25 78 TYR A N 1
ATOM 628 C CA . TYR A 1 78 ? 12.298 -3.375 -25.052 1.00 75.25 78 TYR A CA 1
ATOM 629 C C . TYR A 1 78 ? 13.349 -3.009 -23.992 1.00 75.25 78 TYR A C 1
ATOM 631 O O . TYR A 1 78 ? 13.359 -3.593 -22.909 1.00 75.25 78 TYR A O 1
ATOM 639 N N . GLU A 1 79 ? 14.216 -2.033 -24.273 1.00 76.88 79 GLU A N 1
ATOM 640 C CA . GLU A 1 79 ? 15.215 -1.565 -23.308 1.00 76.88 79 GLU A CA 1
ATOM 641 C C . GLU A 1 79 ? 14.576 -0.810 -22.143 1.00 76.88 79 GLU A C 1
ATOM 643 O O . GLU A 1 79 ? 14.987 -0.999 -20.999 1.00 76.88 79 GLU A O 1
ATOM 648 N N . ALA A 1 80 ? 13.534 -0.015 -22.412 1.00 76.06 80 ALA A N 1
ATOM 649 C CA . ALA A 1 80 ? 12.794 0.669 -21.360 1.00 76.06 80 ALA A CA 1
ATOM 650 C C . ALA A 1 80 ? 12.123 -0.348 -20.428 1.00 76.06 80 ALA A C 1
ATOM 652 O O . ALA A 1 80 ? 12.253 -0.228 -19.216 1.00 76.06 80 ALA A O 1
ATOM 653 N N . LEU A 1 81 ? 11.508 -1.406 -20.972 1.00 74.44 81 LEU A N 1
ATOM 654 C CA . LEU A 1 81 ? 10.902 -2.490 -20.183 1.00 74.44 81 LEU A CA 1
ATOM 655 C C . LEU A 1 81 ? 11.919 -3.267 -19.336 1.00 74.44 81 LEU A C 1
ATOM 657 O O . LEU A 1 81 ? 11.536 -3.887 -18.349 1.00 74.44 81 LEU A O 1
ATOM 661 N N . ALA A 1 82 ? 13.202 -3.263 -19.704 1.00 76.56 82 ALA A N 1
ATOM 662 C CA . ALA A 1 82 ? 14.249 -3.934 -18.939 1.00 76.56 82 ALA A CA 1
ATOM 663 C C . ALA A 1 82 ? 14.721 -3.122 -17.722 1.00 76.56 82 ALA A C 1
ATOM 665 O O . ALA A 1 82 ? 15.411 -3.679 -16.860 1.00 76.56 82 ALA A O 1
ATOM 666 N N . VAL A 1 83 ? 14.338 -1.843 -17.623 1.00 81.12 83 VAL A N 1
ATOM 667 C CA . VAL A 1 83 ? 14.788 -0.907 -16.589 1.00 81.12 83 VAL A CA 1
ATOM 668 C C . VAL A 1 83 ? 13.628 -0.478 -15.693 1.00 81.12 83 VAL A C 1
ATOM 670 O O . VAL A 1 83 ? 12.548 -0.117 -16.154 1.00 81.12 83 VAL A O 1
ATOM 673 N N . THR A 1 84 ? 13.856 -0.508 -14.386 1.00 82.06 84 THR A N 1
ATOM 674 C CA . THR A 1 84 ? 12.884 -0.107 -13.369 1.00 82.06 84 THR A CA 1
ATOM 675 C C . THR A 1 84 ? 12.862 1.413 -13.240 1.00 82.06 84 THR A C 1
ATOM 677 O O . THR A 1 84 ? 13.913 2.027 -13.041 1.00 82.06 84 THR A O 1
ATOM 680 N N . THR A 1 85 ? 11.685 2.038 -13.329 1.00 87.19 85 THR A N 1
ATOM 681 C CA . THR A 1 85 ? 11.576 3.487 -13.125 1.00 87.19 85 THR A CA 1
ATOM 682 C C . THR A 1 85 ? 11.527 3.859 -11.642 1.00 87.19 85 THR A C 1
ATOM 684 O O . THR A 1 85 ? 11.212 3.046 -10.767 1.00 87.19 85 THR A O 1
ATOM 687 N N . TRP A 1 86 ? 11.859 5.113 -11.339 1.00 88.50 86 TRP A N 1
ATOM 688 C CA . TRP A 1 86 ? 11.835 5.616 -9.969 1.00 88.50 86 TRP A CA 1
ATOM 689 C C . TRP A 1 86 ? 10.403 5.673 -9.414 1.00 88.50 86 TRP A C 1
ATOM 691 O O . TRP A 1 86 ? 10.214 5.384 -8.235 1.00 88.50 86 TRP A O 1
ATOM 701 N N . GLU A 1 87 ? 9.396 5.955 -10.250 1.00 91.44 87 GLU A N 1
ATOM 702 C CA . GLU A 1 87 ? 7.981 5.961 -9.856 1.00 91.44 87 GLU A CA 1
ATOM 703 C C . GLU A 1 87 ? 7.537 4.579 -9.364 1.00 91.44 87 GLU A C 1
ATOM 705 O O . GLU A 1 87 ? 6.903 4.478 -8.312 1.00 91.44 87 GLU A O 1
ATOM 710 N N . LEU A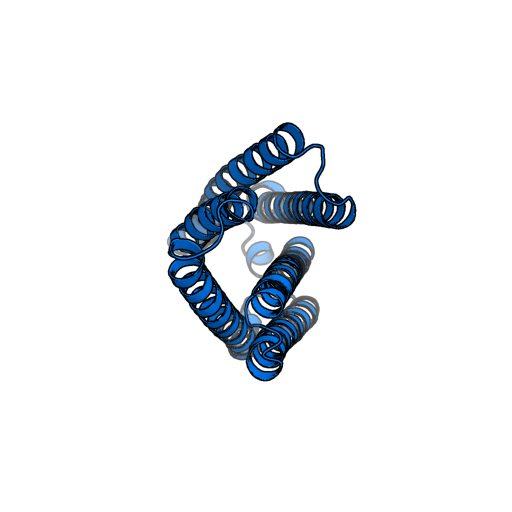 1 88 ? 7.944 3.517 -10.071 1.00 87.81 88 LEU A N 1
ATOM 711 C CA . LEU A 1 88 ? 7.654 2.132 -9.702 1.00 87.81 88 LEU A CA 1
ATOM 712 C C . LEU A 1 88 ? 8.267 1.789 -8.340 1.00 87.81 88 LEU A C 1
ATOM 714 O O . LEU A 1 88 ? 7.593 1.226 -7.477 1.00 87.81 88 LEU A O 1
ATOM 718 N N . ASN A 1 89 ? 9.522 2.183 -8.114 1.00 88.56 89 ASN A N 1
ATOM 719 C CA . ASN A 1 89 ? 10.206 1.935 -6.844 1.00 88.56 89 ASN A CA 1
ATOM 720 C C . ASN A 1 89 ? 9.543 2.675 -5.670 1.00 88.56 89 ASN A C 1
ATOM 722 O O . ASN A 1 89 ? 9.321 2.079 -4.616 1.00 88.56 89 ASN A O 1
ATOM 726 N N . ILE A 1 90 ? 9.192 3.957 -5.838 1.00 91.81 90 ILE A N 1
ATOM 727 C CA . ILE A 1 90 ? 8.520 4.726 -4.777 1.00 91.81 90 ILE A CA 1
ATOM 728 C C . ILE A 1 90 ? 7.141 4.142 -4.484 1.00 91.81 90 ILE A C 1
ATOM 730 O O . ILE A 1 90 ? 6.780 4.003 -3.319 1.00 91.81 90 ILE A O 1
ATOM 734 N N . HIS A 1 91 ? 6.398 3.745 -5.515 1.00 91.62 91 HIS A N 1
ATOM 735 C CA . HIS A 1 91 ? 5.073 3.160 -5.359 1.00 91.62 91 HIS A CA 1
ATOM 736 C C . HIS A 1 91 ? 5.084 1.915 -4.456 1.00 91.62 91 HIS A C 1
ATOM 738 O O . HIS A 1 91 ? 4.212 1.783 -3.592 1.00 91.62 91 HIS A O 1
ATOM 744 N N . VAL A 1 92 ? 6.088 1.038 -4.607 1.00 89.69 92 VAL A N 1
ATOM 745 C CA . VAL A 1 92 ? 6.263 -0.156 -3.758 1.00 89.69 92 VAL A CA 1
ATOM 746 C C . VAL A 1 92 ? 6.445 0.240 -2.293 1.00 89.69 92 VAL A C 1
ATOM 748 O O . VAL A 1 92 ? 5.758 -0.292 -1.421 1.00 89.69 92 VAL A O 1
ATOM 751 N N . PHE A 1 93 ? 7.312 1.214 -2.012 1.00 91.38 93 PHE A N 1
ATOM 752 C CA . PHE A 1 93 ? 7.508 1.710 -0.651 1.00 91.38 93 PHE A CA 1
ATOM 753 C C . PHE A 1 93 ? 6.244 2.354 -0.079 1.00 91.38 93 PHE A C 1
ATOM 755 O O . PHE A 1 93 ? 5.859 2.055 1.051 1.00 91.38 93 PHE A O 1
ATOM 762 N N . THR A 1 94 ? 5.572 3.199 -0.864 1.00 92.25 94 THR A N 1
ATOM 763 C CA . THR A 1 94 ? 4.307 3.821 -0.470 1.00 92.25 94 THR A CA 1
ATOM 764 C C . THR A 1 94 ? 3.271 2.760 -0.105 1.00 92.25 94 THR A C 1
ATOM 766 O O . THR A 1 94 ? 2.622 2.890 0.929 1.00 92.25 94 THR A O 1
ATOM 769 N N . ASN A 1 95 ? 3.165 1.677 -0.881 1.00 91.12 95 ASN A N 1
ATOM 770 C CA . ASN A 1 95 ? 2.265 0.564 -0.581 1.00 91.12 95 ASN A CA 1
ATOM 771 C C . ASN A 1 95 ? 2.592 -0.110 0.761 1.00 91.12 95 ASN A C 1
ATOM 773 O O . ASN A 1 95 ? 1.716 -0.269 1.610 1.00 91.12 95 ASN A O 1
ATOM 777 N N . CYS A 1 96 ? 3.864 -0.457 0.988 1.00 90.56 96 CYS A N 1
ATOM 778 C CA . CYS A 1 96 ? 4.308 -1.049 2.253 1.00 90.56 96 CYS A CA 1
ATOM 779 C C . CYS A 1 96 ? 4.019 -0.130 3.447 1.00 90.56 96 CYS A C 1
ATOM 781 O O . CYS A 1 96 ? 3.632 -0.596 4.518 1.00 90.56 96 CYS A O 1
ATOM 783 N N . PHE A 1 97 ? 4.185 1.180 3.266 1.00 91.88 97 PHE A N 1
ATOM 784 C CA . PHE A 1 97 ? 3.928 2.157 4.313 1.00 91.88 97 PHE A CA 1
ATOM 785 C C . PHE A 1 97 ? 2.431 2.316 4.616 1.00 91.88 97 PHE A C 1
ATOM 787 O O . PHE A 1 97 ? 2.051 2.374 5.786 1.00 91.88 97 PHE A O 1
ATOM 794 N N . ILE A 1 98 ? 1.567 2.319 3.593 1.00 90.88 98 ILE A N 1
ATOM 795 C CA . ILE A 1 98 ? 0.106 2.288 3.773 1.00 90.88 98 ILE A CA 1
ATOM 796 C C . ILE A 1 98 ? -0.296 1.039 4.566 1.00 90.88 98 ILE A C 1
ATOM 798 O O . ILE A 1 98 ? -0.987 1.162 5.579 1.00 90.88 98 ILE A O 1
ATOM 802 N N . ALA A 1 99 ? 0.180 -0.142 4.156 1.00 88.75 99 ALA A N 1
ATOM 803 C CA . ALA A 1 99 ? -0.112 -1.405 4.835 1.00 88.75 99 ALA A CA 1
ATOM 804 C C . ALA A 1 99 ? 0.302 -1.363 6.314 1.00 88.75 99 ALA A C 1
ATOM 806 O O . ALA A 1 99 ? -0.490 -1.699 7.193 1.00 88.75 99 ALA A O 1
ATOM 807 N N . PHE A 1 100 ? 1.498 -0.849 6.606 1.00 91.25 100 PHE A N 1
ATOM 808 C CA . PHE A 1 100 ? 1.984 -0.672 7.972 1.00 91.25 100 PHE A CA 1
ATOM 809 C C . PHE A 1 100 ? 1.072 0.229 8.823 1.00 91.25 100 PHE A C 1
ATOM 811 O O . PHE A 1 100 ? 0.725 -0.131 9.949 1.00 91.25 100 PHE A O 1
ATOM 818 N N . LEU A 1 101 ? 0.639 1.382 8.299 1.00 88.00 101 LEU A N 1
ATOM 819 C CA . LEU A 1 101 ? -0.266 2.287 9.020 1.00 88.00 101 LEU A CA 1
ATOM 820 C C . LEU A 1 101 ? -1.617 1.628 9.323 1.00 88.00 101 LEU A C 1
ATOM 822 O O . LEU A 1 101 ? -2.151 1.775 10.427 1.00 88.00 101 LEU A O 1
ATOM 826 N N . VAL A 1 102 ? -2.155 0.880 8.359 1.00 87.31 102 VAL A N 1
ATOM 827 C CA . VAL A 1 102 ? -3.402 0.124 8.516 1.00 87.31 102 VAL A CA 1
ATOM 828 C C . VAL A 1 102 ? -3.241 -0.965 9.582 1.00 87.31 102 VAL A C 1
ATOM 830 O O . VAL A 1 102 ? -4.058 -1.053 10.501 1.00 87.31 102 VAL A O 1
ATOM 833 N N . GLN A 1 103 ? -2.153 -1.735 9.535 1.00 89.19 103 GLN A N 1
ATOM 834 C CA . GLN A 1 103 ? -1.851 -2.778 10.517 1.00 89.19 103 GLN A CA 1
ATOM 835 C C . GLN A 1 103 ? -1.680 -2.213 11.931 1.00 89.19 103 GLN A C 1
ATOM 837 O O . GLN A 1 103 ? -2.245 -2.760 12.877 1.00 89.19 103 GLN A O 1
ATOM 842 N N . LEU A 1 104 ? -0.985 -1.082 12.096 1.00 87.50 104 LEU A N 1
ATOM 843 C CA . LEU A 1 104 ? -0.875 -0.399 13.389 1.00 87.50 104 LEU A CA 1
ATOM 844 C C . LEU A 1 104 ? -2.238 0.044 13.925 1.00 87.50 104 LEU A C 1
ATOM 846 O O . LEU A 1 104 ? -2.530 -0.113 15.114 1.00 87.50 104 LEU A O 1
ATOM 850 N N . PHE A 1 105 ? -3.091 0.588 13.058 1.00 85.06 105 PHE A N 1
ATOM 851 C CA . PHE A 1 105 ? -4.435 0.987 13.447 1.00 85.06 105 PHE A CA 1
ATOM 852 C C . PHE A 1 105 ? -5.257 -0.205 13.954 1.00 85.06 105 PHE A C 1
ATOM 854 O O . PHE A 1 105 ? -5.887 -0.117 15.014 1.00 85.06 105 PHE A O 1
ATOM 861 N N . PHE A 1 106 ? -5.216 -1.333 13.244 1.00 82.00 106 PHE A N 1
ATOM 862 C CA . PHE A 1 106 ? -5.889 -2.555 13.673 1.00 82.00 106 PHE A CA 1
ATOM 863 C C . PHE A 1 106 ? -5.273 -3.155 14.938 1.00 82.00 106 PHE A C 1
ATOM 865 O O . PHE A 1 106 ? -6.016 -3.554 15.834 1.00 82.00 106 PHE A O 1
ATOM 872 N N . ALA A 1 107 ? -3.949 -3.137 15.083 1.00 85.50 107 ALA A N 1
ATOM 873 C CA . ALA A 1 107 ? -3.268 -3.575 16.299 1.00 85.50 107 ALA A CA 1
ATOM 874 C C . ALA A 1 107 ? -3.755 -2.788 17.528 1.00 85.50 107 ALA A C 1
ATOM 876 O O . ALA A 1 107 ? -4.090 -3.374 18.557 1.00 85.50 107 ALA A O 1
ATOM 877 N N . LEU A 1 108 ? -3.900 -1.461 17.409 1.00 81.81 108 LEU A N 1
ATOM 878 C CA . LEU A 1 108 ? -4.455 -0.615 18.473 1.00 81.81 108 LEU A CA 1
ATOM 879 C C . LEU A 1 108 ? -5.914 -0.958 18.807 1.00 81.81 108 LEU A C 1
ATOM 881 O O . LEU A 1 108 ? -6.341 -0.801 19.955 1.00 81.81 108 LEU A O 1
ATOM 885 N N . ARG A 1 109 ? -6.701 -1.397 17.819 1.00 76.25 109 ARG A N 1
ATOM 886 C CA . ARG A 1 109 ? -8.077 -1.865 18.037 1.00 76.25 109 ARG A CA 1
ATOM 887 C C . ARG A 1 109 ? -8.087 -3.201 18.777 1.00 76.25 109 ARG A C 1
ATOM 889 O O . ARG A 1 109 ? -8.792 -3.305 19.778 1.00 76.25 109 ARG A O 1
ATOM 896 N N . VAL A 1 110 ? -7.270 -4.162 18.347 1.00 80.00 110 VAL A N 1
ATOM 897 C CA . VAL A 1 110 ? -7.115 -5.471 19.003 1.00 80.00 110 VAL A CA 1
ATOM 898 C C . VAL A 1 110 ? -6.649 -5.302 20.452 1.00 80.00 110 VAL A C 1
ATOM 900 O O . VAL A 1 110 ? -7.247 -5.891 21.349 1.00 80.00 110 VAL A O 1
ATOM 903 N N . TRP A 1 111 ? -5.677 -4.423 20.719 1.00 80.25 111 TRP A N 1
ATOM 904 C CA . TRP A 1 111 ? -5.196 -4.132 22.075 1.00 80.25 111 TRP A CA 1
ATOM 905 C C . TRP A 1 111 ? -6.307 -3.680 23.024 1.00 80.25 111 TRP A C 1
ATOM 907 O O . TRP A 1 111 ? -6.438 -4.198 24.135 1.00 80.25 111 TRP A O 1
ATOM 917 N N . LYS A 1 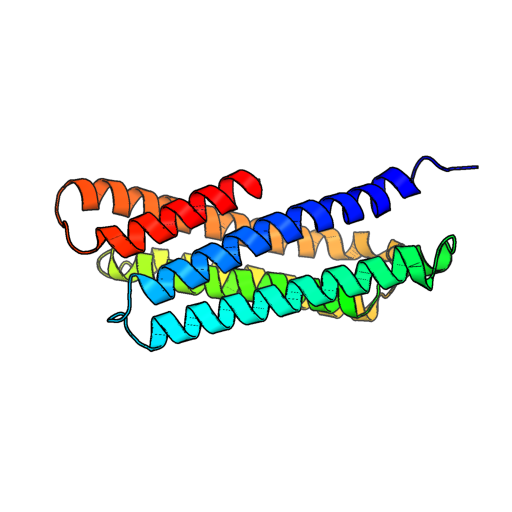112 ? -7.110 -2.698 22.590 1.00 72.12 112 LYS A N 1
ATOM 918 C CA . LYS A 1 112 ? -8.186 -2.119 23.411 1.00 72.12 112 LYS A CA 1
ATOM 919 C C . LYS A 1 112 ? -9.258 -3.144 23.766 1.00 72.12 112 LYS A C 1
ATOM 921 O O . LYS A 1 112 ? -9.895 -3.009 24.802 1.00 72.12 112 LYS A O 1
ATOM 926 N N . VAL A 1 113 ? -9.468 -4.127 22.896 1.00 68.56 113 VAL A N 1
ATOM 927 C CA . VAL A 1 113 ? -10.518 -5.141 23.035 1.00 68.56 113 VAL A CA 1
ATOM 928 C C . VAL A 1 113 ? -10.026 -6.366 23.794 1.00 68.56 113 VAL A C 1
ATOM 930 O O . VAL A 1 113 ? -10.772 -6.933 24.583 1.00 68.56 113 VAL A O 1
ATOM 933 N N . SER A 1 114 ? -8.771 -6.765 23.596 1.00 70.31 114 SER A N 1
ATOM 934 C CA . SER A 1 114 ? -8.180 -7.935 24.246 1.00 70.31 114 SER A CA 1
ATOM 935 C C . SER A 1 114 ? -7.810 -7.688 25.718 1.00 70.31 114 SER A C 1
ATOM 937 O O . SER A 1 114 ? -6.929 -8.370 26.239 1.00 70.31 114 SER A O 1
ATOM 939 N N . GLU A 1 115 ? -8.423 -6.690 26.365 1.00 69.50 115 GLU A N 1
ATOM 940 C CA . GLU A 1 115 ? -8.183 -6.304 27.765 1.00 69.50 115 GLU A CA 1
ATOM 941 C C . GLU A 1 115 ? -6.692 -6.095 28.097 1.00 69.50 115 GLU A C 1
ATOM 943 O O . GLU A 1 115 ? -6.241 -6.314 29.217 1.00 69.50 115 GLU A O 1
ATOM 948 N N . GLY A 1 116 ? -5.901 -5.649 27.113 1.00 66.19 116 GLY A N 1
ATOM 949 C CA . GLY A 1 116 ? -4.471 -5.404 27.293 1.00 66.19 116 GLY A CA 1
ATOM 950 C C . GLY A 1 116 ? -3.571 -6.635 27.143 1.00 66.19 116 GLY A C 1
ATOM 951 O O . GLY A 1 116 ? -2.474 -6.634 27.705 1.00 66.19 116 GLY A O 1
ATOM 952 N N . ASN A 1 117 ? -3.971 -7.662 26.378 1.00 77.38 117 ASN A N 1
ATOM 953 C CA . ASN A 1 117 ? -3.063 -8.751 25.995 1.00 77.38 117 ASN A CA 1
ATOM 954 C C . ASN A 1 117 ? -1.862 -8.213 25.194 1.00 77.38 117 ASN A C 1
ATOM 956 O O . ASN A 1 117 ? -1.917 -8.004 23.973 1.00 77.38 117 ASN A O 1
ATOM 960 N N . ARG A 1 118 ? -0.759 -7.993 25.917 1.00 83.00 118 ARG A N 1
ATOM 961 C CA . ARG A 1 118 ? 0.446 -7.368 25.371 1.00 83.00 118 ARG A CA 1
ATOM 962 C C . ARG A 1 118 ? 1.188 -8.261 24.395 1.00 83.00 118 ARG A C 1
ATOM 964 O O . ARG A 1 118 ? 1.797 -7.744 23.464 1.00 83.00 118 ARG A O 1
ATOM 971 N N . ALA A 1 119 ? 1.094 -9.576 24.582 1.00 85.31 119 ALA A N 1
ATOM 972 C CA . ALA A 1 119 ? 1.773 -10.547 23.738 1.00 85.31 119 ALA A CA 1
ATOM 973 C C . ALA A 1 119 ? 1.211 -10.530 22.310 1.00 85.31 119 ALA A C 1
ATOM 975 O O . ALA A 1 119 ? 1.973 -10.370 21.362 1.00 85.31 119 ALA A O 1
ATOM 976 N N . LEU A 1 120 ? -0.118 -10.599 22.151 1.00 84.06 120 LEU A N 1
ATOM 977 C CA . LEU A 1 120 ? -0.749 -10.627 20.825 1.00 84.06 120 LEU A CA 1
ATOM 978 C C . LEU A 1 120 ? -0.511 -9.328 20.045 1.00 84.06 120 LEU A C 1
ATOM 980 O O . LEU A 1 120 ? -0.124 -9.358 18.882 1.00 84.06 120 LEU A O 1
ATOM 984 N N . THR A 1 121 ? -0.702 -8.179 20.694 1.00 86.62 121 THR A N 1
ATOM 985 C CA . THR A 1 121 ? -0.501 -6.881 20.031 1.00 86.62 121 THR A CA 1
ATOM 986 C C . THR A 1 121 ? 0.972 -6.640 19.718 1.00 86.62 121 THR A C 1
ATOM 988 O O . THR A 1 121 ? 1.289 -6.160 18.634 1.00 86.62 121 THR A O 1
ATOM 991 N N . GLY A 1 122 ? 1.876 -6.991 20.639 1.00 88.44 122 GLY A N 1
ATOM 992 C CA . GLY A 1 122 ? 3.316 -6.898 20.404 1.00 88.44 122 GLY A CA 1
ATOM 993 C C . GLY A 1 122 ? 3.750 -7.748 19.213 1.00 88.44 122 GLY A C 1
ATOM 994 O O . GLY A 1 122 ? 4.547 -7.293 18.401 1.00 88.44 122 GLY A O 1
ATOM 995 N N . LEU A 1 123 ? 3.160 -8.934 19.058 1.00 91.56 123 LEU A N 1
ATOM 996 C CA . LEU A 1 123 ? 3.431 -9.833 17.944 1.00 91.56 123 LEU A CA 1
ATOM 997 C C . LEU A 1 123 ? 2.897 -9.281 16.606 1.00 91.56 123 LEU A C 1
ATOM 999 O O . LEU A 1 123 ? 3.627 -9.308 15.620 1.00 91.56 123 LEU A O 1
ATOM 1003 N N . ILE A 1 124 ? 1.698 -8.683 16.571 1.00 90.56 124 ILE A N 1
ATOM 1004 C CA . ILE A 1 124 ? 1.180 -7.980 15.375 1.00 90.56 124 ILE A CA 1
ATOM 1005 C C . ILE A 1 124 ? 2.108 -6.823 14.978 1.00 90.56 124 ILE A C 1
ATOM 1007 O O . ILE A 1 124 ? 2.516 -6.717 13.825 1.00 90.56 124 ILE A O 1
ATOM 1011 N N . VAL A 1 125 ? 2.481 -5.966 15.935 1.00 92.38 125 VAL A N 1
ATOM 1012 C CA . VAL A 1 125 ? 3.369 -4.821 15.674 1.00 92.38 125 VAL A CA 1
ATOM 1013 C C . VAL A 1 125 ? 4.749 -5.290 15.213 1.00 92.38 125 VAL A C 1
ATOM 1015 O O . VAL A 1 125 ? 5.325 -4.689 14.311 1.00 92.38 125 VAL A O 1
ATOM 1018 N N . PHE A 1 126 ? 5.266 -6.379 15.782 1.00 93.50 126 PHE A N 1
ATOM 1019 C CA . PHE A 1 126 ? 6.524 -6.982 15.354 1.00 93.50 126 PHE A CA 1
ATOM 1020 C C . PHE A 1 126 ? 6.472 -7.410 13.882 1.00 93.50 126 PHE A C 1
ATOM 1022 O O . PHE A 1 126 ? 7.313 -6.969 13.101 1.00 93.50 126 PHE A O 1
ATOM 1029 N N . PHE A 1 127 ? 5.458 -8.184 13.475 1.00 91.19 127 PHE A N 1
ATOM 1030 C CA . PHE A 1 127 ? 5.308 -8.603 12.077 1.00 91.19 127 PHE A CA 1
ATOM 1031 C C . PHE A 1 127 ? 5.053 -7.424 11.126 1.00 91.19 127 PHE A C 1
ATOM 1033 O O . PHE A 1 127 ? 5.587 -7.419 10.017 1.00 91.19 127 PHE A O 1
ATOM 1040 N N . ALA A 1 128 ? 4.321 -6.392 11.554 1.00 90.94 128 ALA A N 1
ATOM 1041 C CA . ALA A 1 128 ? 4.140 -5.169 10.769 1.00 90.94 128 ALA A CA 1
ATOM 1042 C C . ALA A 1 128 ? 5.473 -4.421 10.553 1.00 90.94 128 ALA A C 1
ATOM 1044 O O . ALA A 1 128 ? 5.800 -4.017 9.435 1.00 90.94 128 ALA A O 1
ATOM 1045 N N . CYS A 1 129 ? 6.291 -4.281 11.602 1.00 93.19 129 CYS A N 1
ATOM 1046 C CA . CYS A 1 129 ? 7.622 -3.675 11.512 1.00 93.19 129 CYS A CA 1
ATOM 1047 C C . CYS A 1 129 ? 8.577 -4.504 10.642 1.00 93.19 129 CYS A C 1
ATOM 1049 O O . CYS A 1 129 ? 9.314 -3.937 9.835 1.00 93.19 129 CYS A O 1
ATOM 1051 N N . CYS A 1 130 ? 8.558 -5.834 10.770 1.00 91.88 130 CYS A N 1
ATOM 1052 C CA . CYS A 1 130 ? 9.333 -6.728 9.912 1.00 91.88 130 CYS A CA 1
ATOM 1053 C C . CYS A 1 130 ? 8.924 -6.579 8.443 1.00 91.88 130 CYS A C 1
ATOM 1055 O O . CYS A 1 130 ? 9.794 -6.411 7.588 1.00 91.88 130 CYS A O 1
ATOM 1057 N N . ALA A 1 131 ? 7.621 -6.567 8.150 1.00 90.62 131 ALA A N 1
ATOM 1058 C CA . ALA A 1 131 ? 7.102 -6.384 6.798 1.00 90.62 131 ALA A CA 1
ATOM 1059 C C . ALA A 1 131 ? 7.577 -5.061 6.179 1.00 90.62 131 ALA A C 1
ATOM 1061 O O . ALA A 1 131 ? 8.093 -5.065 5.056 1.00 90.62 131 ALA A O 1
ATOM 1062 N N . LEU A 1 132 ? 7.483 -3.956 6.932 1.00 92.19 132 LEU A N 1
ATOM 1063 C CA . LEU A 1 132 ? 7.963 -2.641 6.503 1.00 92.19 132 LEU A CA 1
ATOM 1064 C C . LEU A 1 132 ? 9.485 -2.615 6.313 1.00 92.19 132 LEU A C 1
ATOM 1066 O O . LEU A 1 132 ? 9.972 -2.039 5.339 1.00 92.19 132 LEU A O 1
ATOM 1070 N N . GLY A 1 133 ? 10.240 -3.248 7.214 1.00 91.62 133 GLY A N 1
ATOM 1071 C CA . GLY A 1 133 ? 11.695 -3.355 7.128 1.00 91.62 133 GLY A CA 1
ATOM 1072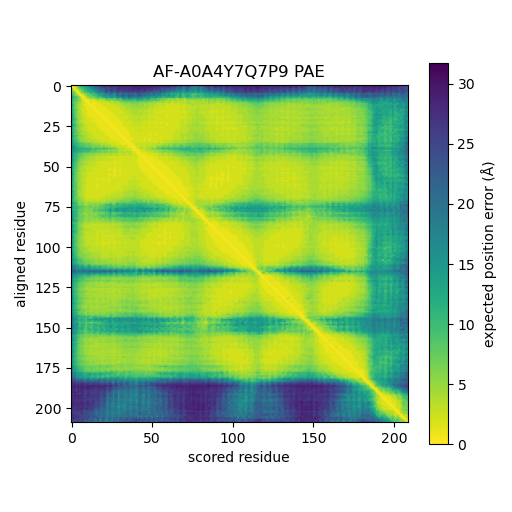 C C . GLY A 1 133 ? 12.130 -4.078 5.856 1.00 91.62 133 GLY A C 1
ATOM 1073 O O . GLY A 1 133 ? 12.887 -3.524 5.057 1.00 91.62 133 GLY A O 1
ATOM 1074 N N . PHE A 1 134 ? 11.583 -5.271 5.607 1.00 89.88 134 PHE A N 1
ATOM 1075 C CA . PHE A 1 134 ? 11.859 -6.021 4.382 1.00 89.88 134 PHE A CA 1
ATOM 1076 C C . PHE A 1 134 ? 11.415 -5.245 3.132 1.00 89.88 134 PHE A C 1
ATOM 1078 O O . PHE A 1 134 ? 12.214 -5.093 2.208 1.00 89.88 134 PHE A O 1
ATOM 1085 N N . GLY A 1 135 ? 10.218 -4.648 3.126 1.00 88.25 135 GLY A N 1
ATOM 1086 C CA . GLY A 1 135 ? 9.726 -3.834 2.003 1.00 88.25 135 GLY A CA 1
ATOM 1087 C C . GLY A 1 135 ? 10.603 -2.610 1.697 1.00 88.25 135 GLY A C 1
ATOM 1088 O O . GLY A 1 135 ? 10.894 -2.307 0.536 1.00 88.25 135 GLY A O 1
ATOM 1089 N N . SER A 1 136 ? 11.123 -1.952 2.735 1.00 90.12 136 SER A N 1
ATOM 1090 C CA . SER A 1 136 ? 12.063 -0.833 2.595 1.00 90.12 136 SER A CA 1
ATOM 1091 C C . SER A 1 136 ? 13.388 -1.295 1.988 1.00 90.12 136 SER A C 1
ATOM 1093 O O . SER A 1 136 ? 13.896 -0.670 1.056 1.00 90.12 136 SER A O 1
ATOM 1095 N N . THR A 1 137 ? 13.929 -2.431 2.446 1.00 89.75 137 THR A N 1
ATOM 1096 C CA . THR A 1 137 ? 15.166 -2.987 1.872 1.00 89.75 137 THR A CA 1
ATOM 1097 C C . THR A 1 137 ? 14.996 -3.407 0.413 1.00 89.75 137 THR A C 1
ATOM 1099 O O . THR A 1 137 ? 15.899 -3.168 -0.391 1.00 89.75 137 THR A O 1
ATOM 1102 N N . THR A 1 138 ? 13.834 -3.956 0.043 1.00 86.50 138 THR A N 1
ATOM 1103 C CA . THR A 1 138 ? 13.482 -4.251 -1.352 1.00 86.50 138 THR A CA 1
ATOM 1104 C C . THR A 1 138 ? 13.505 -2.982 -2.193 1.00 86.50 138 THR A C 1
ATOM 1106 O O . THR A 1 138 ? 14.108 -2.974 -3.264 1.00 86.50 138 THR A O 1
ATOM 1109 N N . THR A 1 139 ? 12.914 -1.893 -1.700 1.00 86.81 139 THR A N 1
ATOM 1110 C CA . THR A 1 139 ? 12.874 -0.620 -2.432 1.00 86.81 139 THR A CA 1
ATOM 1111 C C . THR A 1 139 ? 14.281 -0.064 -2.660 1.00 86.81 139 THR A C 1
ATOM 1113 O O . THR A 1 139 ? 14.644 0.261 -3.789 1.00 86.81 139 THR A O 1
ATOM 1116 N N . ILE A 1 140 ? 15.117 -0.029 -1.617 1.00 87.88 140 ILE A N 1
ATOM 1117 C CA . ILE A 1 140 ? 16.503 0.468 -1.703 1.00 87.88 140 ILE A CA 1
ATOM 1118 C C . ILE A 1 140 ? 17.328 -0.359 -2.701 1.00 87.88 140 ILE A C 1
ATOM 1120 O O . ILE A 1 140 ? 18.068 0.188 -3.525 1.00 87.88 140 ILE A O 1
ATOM 1124 N N . LYS A 1 141 ? 17.189 -1.690 -2.664 1.00 86.06 141 LYS A N 1
ATOM 1125 C CA . LYS A 1 141 ? 17.879 -2.571 -3.613 1.00 86.06 141 LYS A CA 1
ATOM 1126 C C . LYS A 1 141 ? 17.350 -2.407 -5.035 1.00 86.06 141 LYS A C 1
ATOM 1128 O O . LYS A 1 141 ? 18.148 -2.441 -5.966 1.00 86.06 141 LYS A O 1
ATOM 1133 N N . SER A 1 142 ? 16.053 -2.166 -5.209 1.00 83.75 142 SER 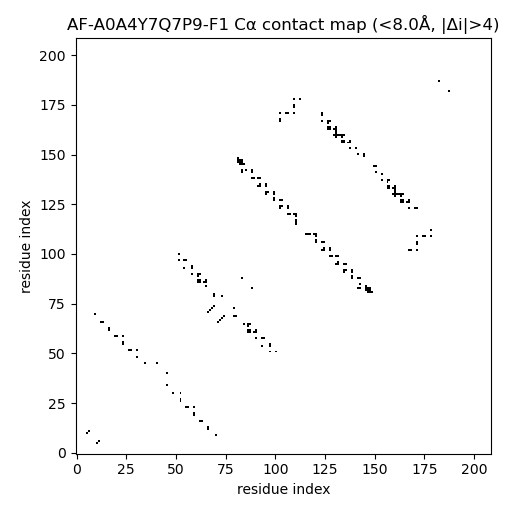A N 1
ATOM 1134 C CA . SER A 1 142 ? 15.448 -1.936 -6.529 1.00 83.75 142 SER A CA 1
ATOM 1135 C C . SER A 1 142 ? 15.944 -0.630 -7.161 1.00 83.75 142 SER A C 1
ATOM 1137 O O . SER A 1 142 ? 16.295 -0.617 -8.340 1.00 83.75 142 SER A O 1
ATOM 1139 N N . PHE A 1 143 ? 16.127 0.426 -6.357 1.00 82.94 143 PHE A N 1
ATOM 1140 C CA . PHE A 1 143 ? 16.801 1.658 -6.788 1.00 82.94 143 PHE A CA 1
ATOM 1141 C C . PHE A 1 143 ? 18.263 1.446 -7.196 1.00 82.94 143 PHE A C 1
ATOM 1143 O O . PHE A 1 143 ? 18.752 2.134 -8.085 1.00 82.94 143 PHE A O 1
ATOM 1150 N N . SER A 1 144 ? 18.961 0.504 -6.561 1.00 80.62 144 SER A N 1
ATOM 1151 C CA . SER A 1 144 ? 20.379 0.236 -6.834 1.00 80.62 144 SER A CA 1
ATOM 1152 C C . SER A 1 144 ? 20.589 -0.682 -8.043 1.00 80.62 144 SER A C 1
ATOM 1154 O O . SER A 1 144 ? 21.576 -0.554 -8.763 1.00 80.62 144 SER A O 1
ATOM 1156 N N . LEU A 1 145 ? 19.686 -1.645 -8.257 1.00 77.00 145 LEU A N 1
ATOM 1157 C CA . LEU A 1 145 ? 19.835 -2.675 -9.285 1.00 77.00 145 LEU A CA 1
ATOM 1158 C C . LEU A 1 145 ? 19.314 -2.229 -10.655 1.00 77.00 145 LEU A C 1
ATOM 1160 O O . LEU A 1 145 ? 19.828 -2.745 -11.648 1.00 77.00 145 LEU A O 1
ATOM 1164 N N . LEU A 1 146 ? 18.353 -1.291 -10.704 1.00 75.50 146 LEU A N 1
ATOM 1165 C CA . LEU A 1 146 ? 17.747 -0.623 -11.877 1.00 75.50 146 LEU A CA 1
ATOM 1166 C C . LEU A 1 146 ? 17.270 -1.520 -13.039 1.00 75.50 146 LEU A C 1
ATOM 1168 O O . LEU A 1 146 ? 16.613 -1.017 -13.939 1.00 75.50 146 LEU A O 1
ATOM 1172 N N . ARG A 1 147 ? 17.563 -2.824 -13.061 1.00 74.38 147 ARG A N 1
ATOM 1173 C CA . ARG A 1 147 ? 17.218 -3.775 -14.125 1.00 74.38 147 ARG A CA 1
ATOM 1174 C C . ARG A 1 147 ? 16.396 -4.940 -13.592 1.00 74.38 147 ARG A C 1
ATOM 1176 O O . ARG A 1 147 ? 16.818 -5.614 -12.649 1.00 74.38 147 ARG A O 1
ATOM 1183 N N . PHE A 1 148 ? 15.313 -5.269 -14.301 1.00 69.06 148 PHE A N 1
ATOM 1184 C CA . PHE A 1 148 ? 14.419 -6.380 -13.950 1.00 69.06 148 PHE A CA 1
ATOM 1185 C C . PHE A 1 148 ? 15.134 -7.741 -13.914 1.00 69.06 148 PHE A C 1
ATOM 1187 O O . PHE A 1 148 ? 14.837 -8.570 -13.060 1.00 69.06 148 PHE A O 1
ATOM 1194 N N . SER A 1 149 ? 16.152 -7.960 -14.756 1.00 65.75 149 SER A N 1
ATOM 1195 C CA . SER A 1 149 ? 16.910 -9.224 -14.804 1.00 65.75 149 SER A CA 1
ATOM 1196 C C . SER A 1 149 ? 17.657 -9.566 -13.509 1.00 65.75 149 SER A C 1
ATOM 1198 O O . SER A 1 149 ? 18.074 -10.706 -13.330 1.00 65.75 149 SER A O 1
ATOM 1200 N N . ARG A 1 150 ? 17.864 -8.592 -12.613 1.00 73.25 150 ARG A N 1
ATOM 1201 C CA . ARG A 1 150 ? 18.517 -8.802 -11.312 1.00 73.25 150 ARG A CA 1
ATOM 1202 C C . ARG A 1 150 ? 17.523 -8.913 -10.153 1.00 73.25 150 ARG A C 1
ATOM 1204 O O . ARG A 1 150 ? 17.942 -9.209 -9.039 1.00 73.25 150 ARG A O 1
ATOM 1211 N N . LEU A 1 151 ? 16.223 -8.739 -10.402 1.00 70.12 151 LEU A N 1
ATOM 1212 C CA . LEU A 1 151 ? 15.181 -8.882 -9.381 1.00 70.12 151 LEU A CA 1
ATOM 1213 C C . LEU A 1 151 ? 15.061 -10.287 -8.766 1.00 70.12 151 LEU A C 1
ATOM 1215 O O . LEU A 1 151 ? 14.757 -10.346 -7.575 1.00 70.12 151 LEU A O 1
ATOM 1219 N N . PRO A 1 152 ? 15.378 -11.402 -9.460 1.00 76.31 152 PRO A N 1
ATOM 1220 C CA . PRO A 1 152 ? 15.396 -12.718 -8.813 1.00 76.31 152 PRO A CA 1
ATOM 1221 C C . PRO A 1 152 ? 16.333 -12.784 -7.594 1.00 76.31 152 PRO A C 1
ATOM 1223 O O . PRO A 1 152 ? 16.114 -13.555 -6.668 1.00 76.31 152 PRO A O 1
ATOM 1226 N N . GLN A 1 153 ? 17.357 -11.921 -7.525 1.00 75.50 153 GLN A N 1
ATOM 1227 C CA . GLN A 1 153 ? 18.271 -11.855 -6.377 1.00 75.50 153 GLN A CA 1
ATOM 1228 C C . GLN A 1 153 ? 17.617 -11.279 -5.110 1.00 75.50 153 GLN A C 1
ATOM 1230 O O . GLN A 1 153 ? 18.110 -11.504 -4.003 1.00 75.50 153 GLN A O 1
ATOM 1235 N N . ILE A 1 154 ? 16.530 -10.517 -5.258 1.00 78.69 154 ILE A N 1
ATOM 1236 C CA . ILE A 1 154 ? 15.793 -9.897 -4.149 1.00 78.69 154 ILE A CA 1
ATOM 1237 C C . ILE A 1 154 ? 14.427 -10.546 -3.908 1.00 78.69 154 ILE A C 1
ATOM 1239 O O . ILE A 1 154 ? 13.740 -10.162 -2.964 1.00 78.69 154 ILE A O 1
ATOM 1243 N N . GLU A 1 155 ? 14.054 -11.548 -4.705 1.00 81.62 155 GLU A N 1
ATOM 1244 C CA . GLU A 1 155 ? 12.774 -12.258 -4.615 1.00 81.62 155 GLU A CA 1
ATOM 1245 C C . GLU A 1 155 ? 12.536 -12.844 -3.220 1.00 81.62 155 GLU A C 1
ATOM 1247 O O . GLU A 1 155 ? 11.449 -12.702 -2.664 1.00 81.62 155 GLU A O 1
ATOM 1252 N N . TRP A 1 156 ? 13.575 -13.397 -2.587 1.00 84.75 156 TRP A N 1
ATOM 1253 C CA . TRP A 1 156 ? 13.458 -13.929 -1.228 1.00 84.75 156 TRP A CA 1
ATOM 1254 C C . TRP A 1 156 ? 13.069 -12.846 -0.203 1.00 84.75 156 TRP A C 1
ATOM 1256 O O . TRP A 1 156 ? 12.306 -13.116 0.720 1.00 84.75 156 TRP A O 1
ATOM 1266 N N . ILE A 1 157 ? 13.544 -11.606 -0.377 1.00 86.94 157 ILE A N 1
ATOM 1267 C CA . ILE A 1 157 ? 13.248 -10.475 0.522 1.00 86.94 157 ILE A CA 1
ATOM 1268 C C . ILE A 1 157 ? 11.795 -10.045 0.345 1.00 86.94 157 ILE A C 1
ATOM 1270 O O . ILE A 1 157 ? 11.097 -9.781 1.325 1.00 86.94 157 ILE A O 1
ATOM 1274 N N . VAL A 1 158 ? 11.332 -10.009 -0.907 1.00 85.50 158 VAL A N 1
ATOM 1275 C CA . VAL A 1 158 ? 9.928 -9.755 -1.238 1.00 85.50 158 VAL A CA 1
ATOM 1276 C C . VAL A 1 158 ? 9.045 -10.833 -0.613 1.00 85.50 158 VAL A C 1
ATOM 1278 O O . VAL A 1 158 ? 8.090 -10.496 0.082 1.00 85.50 158 VAL A O 1
ATOM 1281 N N . GLY A 1 159 ? 9.409 -12.109 -0.764 1.00 87.38 159 GLY A N 1
ATOM 1282 C CA . GLY A 1 159 ? 8.700 -13.235 -0.156 1.00 87.38 159 GLY A CA 1
ATOM 1283 C C . GLY A 1 159 ? 8.613 -13.134 1.369 1.00 87.38 159 GLY A C 1
ATOM 1284 O O . GLY A 1 159 ? 7.544 -13.338 1.935 1.00 87.38 159 GLY A O 1
ATOM 1285 N N . MET A 1 160 ? 9.696 -12.731 2.040 1.00 90.06 160 MET A N 1
ATOM 1286 C CA . MET A 1 160 ? 9.700 -12.507 3.492 1.00 90.06 160 MET A CA 1
ATOM 1287 C C . MET A 1 160 ? 8.824 -11.322 3.913 1.00 90.06 160 MET A C 1
ATOM 1289 O O . MET A 1 160 ? 8.121 -11.410 4.919 1.00 90.06 160 MET A O 1
ATOM 1293 N N . SER A 1 161 ? 8.831 -10.226 3.148 1.00 89.56 161 SER A N 1
ATOM 1294 C CA . SER A 1 161 ? 7.949 -9.078 3.395 1.00 89.56 161 SER A CA 1
ATOM 1295 C C . SER A 1 161 ? 6.479 -9.484 3.274 1.00 89.56 161 SER A C 1
ATOM 1297 O O . SER A 1 161 ? 5.706 -9.256 4.201 1.00 89.56 161 SER A O 1
ATOM 1299 N N . LEU A 1 162 ? 6.115 -10.158 2.179 1.00 87.50 162 LEU A N 1
ATOM 1300 C CA . LEU A 1 162 ? 4.753 -10.632 1.928 1.00 87.50 162 LEU A CA 1
ATOM 1301 C C . LEU A 1 16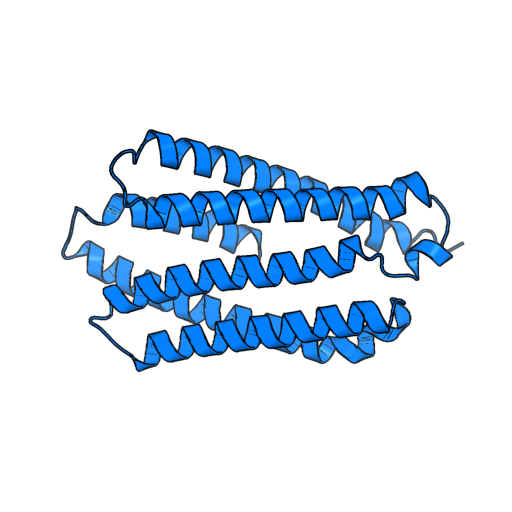2 ? 4.308 -11.668 2.961 1.00 87.50 162 LEU A C 1
ATOM 1303 O O . LEU A 1 162 ? 3.204 -11.565 3.486 1.00 87.50 162 LEU A O 1
ATOM 1307 N N . GLY A 1 163 ? 5.173 -12.623 3.308 1.00 90.88 163 GLY A N 1
ATOM 1308 C CA . GLY A 1 163 ? 4.895 -13.616 4.343 1.00 90.88 163 GLY A CA 1
ATOM 1309 C C . GLY A 1 163 ? 4.659 -12.973 5.711 1.00 90.88 163 GLY A C 1
ATOM 1310 O O . GLY A 1 163 ? 3.705 -13.324 6.401 1.00 90.88 163 GLY A O 1
ATOM 1311 N N . SER A 1 164 ? 5.471 -11.978 6.081 1.00 89.62 164 SER A N 1
ATOM 1312 C CA . SER A 1 164 ? 5.292 -11.212 7.321 1.00 89.62 164 SER A CA 1
ATOM 1313 C C . SER A 1 164 ? 3.965 -10.448 7.335 1.00 89.62 164 SER A C 1
ATOM 1315 O O . SER A 1 164 ? 3.253 -10.474 8.339 1.00 89.62 164 SER A O 1
ATOM 1317 N N . THR A 1 165 ? 3.602 -9.809 6.218 1.00 88.69 165 THR A N 1
ATOM 1318 C CA . THR A 1 165 ? 2.305 -9.136 6.045 1.00 88.69 165 THR A CA 1
ATOM 1319 C C . THR A 1 165 ? 1.150 -10.125 6.178 1.00 88.69 165 THR A C 1
ATOM 1321 O O . THR A 1 165 ? 0.239 -9.882 6.960 1.00 88.69 165 THR A O 1
ATOM 1324 N N . ALA A 1 166 ? 1.221 -11.279 5.511 1.00 90.12 166 ALA A N 1
ATOM 1325 C CA . ALA A 1 166 ? 0.179 -12.301 5.569 1.00 90.12 166 ALA A CA 1
ATOM 1326 C C . ALA A 1 166 ? -0.032 -12.833 6.995 1.00 90.12 166 ALA A C 1
ATOM 1328 O O . ALA A 1 166 ? -1.166 -12.943 7.459 1.00 90.12 166 ALA A O 1
ATOM 1329 N N . VAL A 1 167 ? 1.052 -13.114 7.727 1.00 91.12 167 VAL A N 1
ATOM 1330 C CA . VAL A 1 167 ? 0.968 -13.522 9.138 1.00 91.12 167 VAL A CA 1
ATOM 1331 C C . VAL A 1 167 ? 0.323 -12.421 9.983 1.00 91.12 167 VAL A C 1
ATOM 1333 O O . VAL A 1 167 ? -0.564 -12.710 10.786 1.00 91.12 167 VAL A O 1
ATOM 1336 N N . CYS A 1 168 ? 0.722 -11.162 9.781 1.00 89.88 168 CYS A N 1
ATOM 1337 C CA . CYS A 1 168 ? 0.133 -10.006 10.459 1.00 89.88 168 CYS A CA 1
ATOM 1338 C C . CYS A 1 168 ? -1.384 -9.921 10.222 1.00 89.88 168 CYS A C 1
ATOM 1340 O O . CYS A 1 168 ? -2.159 -9.806 11.175 1.00 89.88 168 CYS A O 1
ATOM 1342 N N . ASP A 1 169 ? -1.817 -10.066 8.972 1.00 88.19 169 ASP A N 1
ATOM 1343 C CA . ASP A 1 169 ? -3.222 -9.961 8.588 1.00 88.19 169 ASP A CA 1
ATOM 1344 C C . ASP A 1 169 ? -4.051 -11.133 9.127 1.00 88.19 169 ASP A C 1
ATOM 1346 O O . ASP A 1 169 ? -5.175 -10.927 9.590 1.00 88.19 169 ASP A O 1
ATOM 1350 N N . ILE A 1 170 ? -3.491 -12.348 9.171 1.00 88.38 170 ILE A N 1
ATOM 1351 C CA . ILE A 1 170 ? -4.130 -13.516 9.799 1.00 88.38 170 ILE A CA 1
ATOM 1352 C C . ILE A 1 170 ? -4.361 -13.257 11.292 1.00 88.38 170 ILE A C 1
ATOM 1354 O O . ILE A 1 170 ? -5.452 -13.504 11.807 1.00 88.38 170 ILE A O 1
ATOM 1358 N N . LEU A 1 171 ? -3.368 -12.714 11.996 1.00 87.12 171 LEU A N 1
ATOM 1359 C CA . LEU A 1 171 ? -3.477 -12.394 13.423 1.00 87.12 171 LEU A CA 1
ATOM 1360 C C . LEU A 1 171 ? -4.506 -11.298 13.695 1.00 87.12 171 LEU A C 1
ATOM 1362 O O . LEU A 1 171 ? -5.315 -11.429 14.617 1.00 87.12 171 LEU A O 1
ATOM 1366 N N . ILE A 1 172 ? -4.499 -10.235 12.887 1.00 84.75 172 ILE A N 1
ATOM 1367 C CA . ILE A 1 172 ? -5.498 -9.165 12.950 1.00 84.75 172 ILE A CA 1
ATOM 1368 C C . ILE A 1 172 ? -6.892 -9.741 12.702 1.00 84.75 172 ILE A C 1
ATOM 1370 O O . ILE A 1 172 ? -7.803 -9.488 13.489 1.00 84.75 172 ILE A O 1
ATOM 1374 N N . THR A 1 173 ? -7.050 -10.555 11.659 1.00 83.50 173 THR A N 1
ATOM 1375 C CA . THR A 1 173 ? -8.323 -11.186 11.294 1.00 83.50 173 THR A CA 1
ATOM 1376 C C . THR A 1 173 ? -8.835 -12.073 12.421 1.00 83.50 173 THR A C 1
ATOM 1378 O O . THR A 1 173 ? -9.982 -11.921 12.835 1.00 83.50 173 THR A O 1
ATOM 1381 N N . MET A 1 174 ? -7.992 -12.933 13.002 1.00 83.88 174 MET A N 1
ATOM 1382 C CA . MET A 1 174 ? -8.376 -13.744 14.162 1.00 83.88 174 MET A CA 1
ATOM 1383 C C . MET A 1 174 ? -8.795 -12.869 15.352 1.00 83.88 174 MET A C 1
ATOM 1385 O O . MET A 1 174 ? -9.813 -13.144 15.991 1.00 83.88 174 MET A O 1
ATOM 1389 N N . GLY A 1 175 ? -8.063 -11.784 15.621 1.00 80.81 175 GLY A N 1
ATOM 1390 C CA . GLY A 1 175 ? -8.399 -10.825 16.674 1.00 80.81 175 GLY A CA 1
ATOM 1391 C C . GLY A 1 175 ? -9.744 -10.124 16.447 1.00 80.81 175 GLY A C 1
ATOM 1392 O O . GLY A 1 175 ? -10.535 -9.977 17.381 1.00 80.81 175 GLY A O 1
ATOM 1393 N N . LEU A 1 176 ? -10.040 -9.728 15.206 1.00 76.12 176 LEU A N 1
ATOM 1394 C CA . LEU A 1 176 ? -11.309 -9.104 14.824 1.00 76.12 176 LEU A CA 1
ATOM 1395 C C . LEU A 1 176 ? -12.477 -10.099 14.851 1.00 76.12 176 LEU A C 1
ATOM 1397 O O . LEU A 1 176 ? -13.555 -9.754 15.331 1.00 76.12 176 LEU A O 1
ATOM 1401 N N . CYS A 1 177 ? -12.274 -11.339 14.405 1.00 78.44 177 CYS A N 1
ATOM 1402 C CA . CYS A 1 177 ? -13.275 -12.404 14.500 1.00 78.44 177 CYS A CA 1
ATOM 1403 C C . CYS A 1 177 ? -13.618 -12.722 15.961 1.00 78.44 177 CYS A C 1
ATOM 1405 O O . CYS A 1 177 ? -14.792 -12.861 16.310 1.00 78.44 177 CYS A O 1
ATOM 1407 N N . TYR A 1 178 ? -12.611 -12.769 16.838 1.00 75.75 178 TYR A N 1
ATOM 1408 C CA . TYR A 1 178 ? -12.826 -12.917 18.276 1.00 75.75 178 TYR A CA 1
ATOM 1409 C C . TYR A 1 178 ? -13.634 -11.744 18.855 1.00 75.75 178 TYR A C 1
ATOM 1411 O O . TYR A 1 178 ? -14.593 -11.960 19.600 1.00 75.75 178 TYR A O 1
ATOM 1419 N N . LEU A 1 179 ? -13.300 -10.507 18.462 1.00 67.94 179 LEU A N 1
ATOM 1420 C CA . LEU A 1 179 ? -14.053 -9.309 18.837 1.00 67.94 179 LEU A CA 1
ATOM 1421 C C . LEU A 1 179 ? -15.520 -9.400 18.405 1.00 67.94 179 LEU A C 1
ATOM 1423 O O . LEU A 1 179 ? -16.390 -9.143 19.228 1.00 67.94 179 LEU A O 1
ATOM 1427 N N . LEU A 1 180 ? -15.798 -9.772 17.155 1.00 67.88 180 LEU A N 1
ATOM 1428 C CA . LEU A 1 180 ? -17.158 -9.908 16.622 1.00 67.88 180 LEU A CA 1
ATOM 1429 C C . LEU A 1 180 ? -17.985 -10.943 17.386 1.00 67.88 180 LEU A C 1
ATOM 1431 O O . LEU A 1 180 ? -19.155 -10.712 17.696 1.00 67.88 180 LEU A O 1
ATOM 1435 N N . ASN A 1 181 ? -17.375 -12.084 17.711 1.00 70.56 181 ASN A N 1
ATOM 1436 C CA . ASN A 1 181 ? -18.058 -13.137 18.452 1.00 70.56 181 ASN A CA 1
ATOM 1437 C C . ASN A 1 181 ? -18.399 -12.689 19.884 1.00 70.56 181 ASN A C 1
ATOM 1439 O O . ASN A 1 181 ? -19.467 -13.005 20.403 1.00 70.56 181 ASN A O 1
ATOM 1443 N N . ARG A 1 182 ? -17.519 -11.894 20.508 1.00 66.00 182 ARG A N 1
ATOM 1444 C CA . ARG A 1 182 ? -17.727 -11.336 21.851 1.00 66.00 182 ARG A CA 1
ATOM 1445 C C . ARG A 1 182 ? -18.625 -10.091 21.864 1.00 66.00 182 ARG A C 1
ATOM 1447 O O . ARG A 1 182 ? -19.343 -9.868 22.830 1.00 66.00 182 ARG A O 1
ATOM 1454 N N . SER A 1 183 ? -18.622 -9.262 20.821 1.00 57.38 183 SER A N 1
ATOM 1455 C CA . SER A 1 183 ? -19.473 -8.065 20.747 1.00 57.38 183 SER A CA 1
ATOM 1456 C C . SER A 1 183 ? -20.940 -8.427 20.538 1.00 57.38 183 SER A C 1
ATOM 1458 O O . SER A 1 183 ? -21.806 -7.770 21.122 1.00 57.38 183 SER A O 1
ATOM 1460 N N . ARG A 1 184 ? -21.211 -9.530 19.819 1.00 60.56 184 ARG A N 1
ATOM 1461 C CA . ARG A 1 184 ? -22.546 -10.134 19.682 1.00 60.56 184 ARG A CA 1
ATOM 1462 C C . ARG A 1 184 ? -23.232 -10.417 21.022 1.00 60.56 184 ARG A C 1
ATOM 1464 O O . ARG A 1 184 ? -24.456 -10.490 21.047 1.00 60.56 184 ARG A O 1
ATOM 1471 N N . THR A 1 185 ? -22.482 -10.540 22.120 1.00 55.28 185 THR A N 1
ATOM 1472 C CA . THR A 1 185 ? -23.038 -10.812 23.449 1.00 55.28 185 THR A CA 1
ATOM 1473 C C . THR A 1 185 ? -23.117 -9.597 24.382 1.00 55.28 185 THR A C 1
ATOM 1475 O O . THR A 1 185 ? -23.805 -9.720 25.392 1.00 55.28 185 THR A O 1
ATOM 1478 N N . HIS A 1 186 ? -22.487 -8.433 24.105 1.00 45.31 186 HIS A N 1
ATOM 1479 C CA . HIS A 1 186 ? -22.340 -7.413 25.170 1.00 45.31 186 HIS A CA 1
ATOM 1480 C C . HIS A 1 186 ? -22.422 -5.897 24.845 1.00 45.31 186 HIS A C 1
ATOM 1482 O O . HIS A 1 186 ? -22.656 -5.155 25.796 1.00 45.31 186 HIS A O 1
ATOM 1488 N N . PHE A 1 187 ? -22.271 -5.348 23.621 1.00 44.50 187 PHE A N 1
ATOM 1489 C CA . PHE A 1 187 ? -22.264 -3.860 23.477 1.00 44.50 187 PHE A CA 1
ATOM 1490 C C . PHE A 1 187 ? -22.721 -3.271 22.122 1.00 44.50 187 PHE A C 1
ATOM 1492 O O . PHE A 1 187 ? -21.996 -3.328 21.137 1.00 44.50 187 PHE A O 1
ATOM 1499 N N . LYS A 1 188 ? -23.856 -2.545 22.133 1.00 44.66 188 LYS A N 1
ATOM 1500 C CA . LYS A 1 188 ? -24.520 -1.878 20.981 1.00 44.66 188 LYS A CA 1
ATOM 1501 C C . LYS A 1 188 ? -23.889 -0.561 20.470 1.00 44.66 188 LYS A C 1
ATOM 1503 O O . LYS A 1 188 ? -24.419 0.050 19.548 1.00 44.66 188 LYS A O 1
ATOM 1508 N N . ARG A 1 189 ? -22.820 -0.031 21.089 1.00 46.44 189 ARG A N 1
ATOM 1509 C CA . ARG A 1 189 ? -22.326 1.349 20.809 1.00 46.44 189 ARG A CA 1
ATOM 1510 C C . ARG A 1 189 ? -21.003 1.421 20.035 1.00 46.44 189 ARG A C 1
ATOM 1512 O O . ARG A 1 189 ? -20.695 2.464 19.469 1.00 46.44 189 ARG A O 1
ATOM 1519 N N . THR A 1 190 ? -20.252 0.323 19.953 1.00 48.28 190 THR A N 1
ATOM 1520 C CA . THR A 1 190 ? -19.002 0.238 19.164 1.00 48.28 190 THR A CA 1
ATOM 1521 C C . THR A 1 190 ? -19.252 -0.281 17.734 1.00 48.28 190 THR A C 1
ATOM 1523 O O . THR A 1 190 ? -18.360 -0.222 16.888 1.00 48.28 190 THR A O 1
ATOM 1526 N N . ASP A 1 191 ? -20.483 -0.720 17.446 1.00 51.25 191 ASP A N 1
ATOM 1527 C CA . ASP A 1 191 ? -20.904 -1.406 16.216 1.00 51.25 191 ASP A CA 1
ATOM 1528 C C . ASP A 1 191 ? -20.688 -0.609 14.927 1.00 51.25 191 ASP A C 1
ATOM 1530 O O . ASP A 1 191 ? -20.365 -1.186 13.898 1.00 51.25 191 ASP A O 1
ATOM 1534 N N . SER A 1 192 ? -20.842 0.714 14.943 1.00 51.62 192 SER A N 1
ATOM 1535 C CA . SER A 1 192 ? -20.937 1.476 13.689 1.00 51.62 192 SER A CA 1
ATOM 1536 C C . SER A 1 192 ? -19.588 1.632 12.970 1.00 51.62 192 SER A C 1
ATOM 1538 O O . SER A 1 192 ? -19.477 1.398 11.768 1.00 51.62 192 SER A O 1
ATOM 1540 N N . ILE A 1 193 ? -18.529 1.936 13.722 1.00 52.41 193 ILE A N 1
ATOM 1541 C CA . ILE A 1 193 ? -17.172 2.068 13.174 1.00 52.41 193 ILE A CA 1
ATOM 1542 C C . ILE A 1 193 ? -16.592 0.685 12.874 1.00 52.41 193 ILE A C 1
ATOM 1544 O O . ILE A 1 193 ? -15.901 0.518 11.878 1.00 52.41 193 ILE A O 1
ATOM 1548 N N . ILE A 1 194 ? -16.895 -0.310 13.717 1.00 54.00 194 ILE A N 1
ATOM 1549 C CA . ILE A 1 194 ? -16.423 -1.689 13.558 1.00 54.00 194 ILE A CA 1
ATOM 1550 C C . ILE A 1 194 ? -17.069 -2.343 12.332 1.00 54.00 194 ILE A C 1
ATOM 1552 O O . ILE A 1 194 ? -16.341 -2.862 11.496 1.00 54.00 194 ILE A O 1
ATOM 1556 N N . ASN A 1 195 ? -18.390 -2.246 12.156 1.00 48.44 195 ASN A N 1
ATOM 1557 C CA . ASN A 1 195 ? -19.072 -2.798 10.980 1.00 48.44 195 ASN A CA 1
ATOM 1558 C C . ASN A 1 195 ? -18.658 -2.103 9.687 1.00 48.44 195 ASN A C 1
ATOM 1560 O O . ASN A 1 195 ? -18.521 -2.768 8.666 1.00 48.44 195 ASN A O 1
ATOM 1564 N N . THR A 1 196 ? -18.393 -0.796 9.733 1.00 52.03 196 THR A N 1
ATOM 1565 C CA . THR A 1 196 ? -17.847 -0.075 8.579 1.00 52.03 196 THR A CA 1
ATOM 1566 C C . THR A 1 196 ? -16.448 -0.595 8.258 1.00 52.03 196 THR A C 1
ATOM 1568 O O . THR A 1 196 ? -16.195 -1.005 7.136 1.00 52.03 196 THR A O 1
ATOM 1571 N N . LEU A 1 197 ? -15.553 -0.710 9.241 1.00 54.06 197 LEU A N 1
ATOM 1572 C CA . LEU A 1 197 ? -14.185 -1.172 8.992 1.00 54.06 197 LEU A CA 1
ATOM 1573 C C . LEU A 1 197 ? -14.100 -2.654 8.605 1.00 54.06 197 LEU A C 1
ATOM 1575 O O . LEU A 1 197 ? -13.221 -3.025 7.837 1.00 54.06 197 LEU A O 1
ATOM 1579 N N . ILE A 1 198 ? -15.013 -3.492 9.097 1.00 52.41 198 ILE A N 1
ATOM 1580 C CA . ILE A 1 198 ? -15.146 -4.899 8.701 1.00 52.41 198 ILE A CA 1
ATOM 1581 C C . ILE A 1 198 ? -15.717 -5.010 7.292 1.00 52.41 198 ILE A C 1
ATOM 1583 O O . ILE A 1 198 ? -15.188 -5.785 6.508 1.00 52.41 198 ILE A O 1
ATOM 1587 N N . ALA A 1 199 ? -16.737 -4.226 6.932 1.00 51.66 199 ALA A N 1
ATOM 1588 C CA . ALA A 1 199 ? -17.227 -4.174 5.556 1.00 51.66 199 ALA A CA 1
ATOM 1589 C C . ALA A 1 199 ? -16.112 -3.723 4.595 1.00 51.66 199 ALA A C 1
ATOM 1591 O O . ALA A 1 199 ? -15.959 -4.282 3.514 1.00 51.66 199 ALA A O 1
ATOM 1592 N N . TYR A 1 200 ? -15.269 -2.781 5.024 1.00 51.09 200 TYR A N 1
ATOM 1593 C CA . TYR A 1 200 ? -14.102 -2.321 4.270 1.00 51.09 200 TYR A CA 1
ATOM 1594 C C . TYR A 1 200 ? -13.001 -3.384 4.196 1.00 51.09 200 TYR A C 1
ATOM 1596 O O . TYR A 1 200 ? -12.445 -3.613 3.126 1.00 51.09 200 TYR A O 1
ATOM 1604 N N . SER A 1 201 ? -12.698 -4.063 5.304 1.00 48.28 201 SER A N 1
ATOM 1605 C CA . SER A 1 201 ? -11.678 -5.116 5.362 1.00 48.28 201 SER A CA 1
ATOM 1606 C C . SER A 1 201 ? -12.110 -6.374 4.609 1.00 48.28 201 SER A C 1
ATOM 1608 O O . SER A 1 201 ? -11.263 -7.032 4.023 1.00 48.28 201 SER A O 1
ATOM 1610 N N . LEU A 1 202 ? -13.407 -6.693 4.581 1.00 50.28 202 LEU A N 1
ATOM 1611 C CA . LEU A 1 202 ? -13.971 -7.769 3.766 1.00 50.28 202 LEU A CA 1
ATOM 1612 C C . LEU A 1 202 ? -13.942 -7.397 2.285 1.00 50.28 202 LEU A C 1
ATOM 1614 O O . LEU A 1 202 ? -13.458 -8.192 1.491 1.00 50.28 202 LEU A O 1
ATOM 1618 N N . CYS A 1 203 ? -14.369 -6.185 1.912 1.00 50.31 203 CYS A N 1
ATOM 1619 C CA . CYS A 1 203 ? -14.292 -5.736 0.520 1.00 50.31 203 CYS A CA 1
ATOM 1620 C C . CYS A 1 203 ? -12.855 -5.614 0.005 1.00 50.31 203 CYS A C 1
ATOM 1622 O O . CYS A 1 203 ? -12.649 -5.786 -1.185 1.00 50.31 203 CYS A O 1
ATOM 1624 N N . THR A 1 204 ? -11.871 -5.326 0.859 1.00 45.62 204 THR A N 1
ATOM 1625 C CA . THR A 1 204 ? -10.466 -5.207 0.434 1.00 45.62 204 THR A CA 1
ATOM 1626 C C . THR A 1 204 ? -9.747 -6.558 0.508 1.00 45.62 204 THR A C 1
ATOM 1628 O O . THR A 1 204 ? -9.030 -6.917 -0.417 1.00 45.62 204 THR A O 1
ATOM 1631 N N . GLY A 1 205 ? -9.982 -7.351 1.558 1.00 39.41 205 GLY A N 1
ATOM 1632 C CA . GLY A 1 205 ? -9.358 -8.662 1.760 1.00 39.41 205 GLY A CA 1
ATOM 1633 C C . GLY A 1 205 ? -9.812 -9.718 0.751 1.00 39.41 205 GLY A C 1
ATOM 1634 O O . GLY A 1 205 ? -8.965 -10.397 0.190 1.00 39.41 205 GLY A O 1
ATOM 1635 N N . LEU A 1 206 ? -11.114 -9.801 0.441 1.00 39.72 206 LEU A N 1
ATOM 1636 C CA . LEU A 1 206 ? -11.639 -10.738 -0.571 1.00 39.72 206 LEU A CA 1
ATOM 1637 C C . LEU A 1 206 ? -11.305 -10.346 -2.017 1.00 39.72 206 LEU A C 1
ATOM 1639 O O . LEU A 1 206 ? -11.445 -11.178 -2.903 1.00 39.72 206 LEU A O 1
ATOM 1643 N N . LEU A 1 207 ? -10.918 -9.092 -2.267 1.00 38.12 207 LEU A N 1
ATOM 1644 C CA . LEU A 1 207 ? -10.502 -8.622 -3.595 1.00 38.12 207 LEU A CA 1
ATOM 1645 C C . LEU A 1 207 ? -8.982 -8.651 -3.794 1.00 38.12 207 LEU A C 1
ATOM 1647 O O . LEU A 1 207 ? -8.534 -8.473 -4.923 1.00 38.12 207 LEU A O 1
ATOM 1651 N N . THR A 1 208 ? -8.201 -8.841 -2.722 1.00 32.97 208 THR A N 1
ATOM 1652 C CA . THR A 1 208 ? -6.726 -8.792 -2.768 1.00 32.97 208 THR A CA 1
ATOM 1653 C C . THR A 1 208 ? -6.064 -10.170 -2.608 1.00 32.97 208 THR A C 1
ATOM 1655 O O . THR A 1 208 ? -4.899 -10.310 -2.977 1.00 32.97 208 THR A O 1
ATOM 1658 N N . THR A 1 209 ? -6.775 -11.192 -2.110 1.00 37.06 209 THR A N 1
ATOM 1659 C CA . THR A 1 209 ? -6.403 -12.617 -2.284 1.00 37.06 209 THR A CA 1
ATOM 1660 C C . THR A 1 209 ? -7.029 -13.197 -3.536 1.00 37.06 209 THR A C 1
ATOM 1662 O O . THR A 1 209 ? -6.301 -13.877 -4.289 1.00 37.06 209 THR A O 1
#

Foldseek 3Di:
DCPPPCCVPLVVLVVVLVVLVVLLVVLVVLLVVCCVPCVPDDVVVNVLSVVLNVLSVLLSVLSVVQSCVDPPVQNPDPVSVFFDDLSNLVSLLSVLVSLLSVLLVLLVVLCVQVVRPPVLSVLLNVLSVLLNVLSVVLSVVSVVVRGPVCCVVSVVSNVSSVVSSVVSVVSSVVSLVVSVVVCVPDDDPVCPVSVSVVVVCCVVVVVPD

InterPro domains:
  IPR045339 Domain of unknown function DUF6534 [PF20152] (165-209)

Nearest PDB structures (foldseek):
  9bru-assembly1_g  TM=3.455E-01  e=1.073E+00  Mus musculus
  8kb4-assembly1_A  TM=4.787E-01  e=3.839E+00  Homo sapiens
  7p5c-assembly1_B  TM=3.394E-01  e=6.583E+00  Homo sapiens
  4nqi-assembly2_C  TM=2.302E-01  e=4.448E+00  Dictyostelium discoideum

Sequence (209 aa):
MPSLTIDNTLGAAFLGLVFATALYGMLTLQTYIYYQHYPTDRPTLKSLIAILWLMNTFHMILLVLTLYHYLIRNFGSYEALAVTTWELNIHVFTNCFIAFLVQLFFALRVWKVSEGNRALTGLIVFFACCALGFGSTTTIKSFSLLRFSRLPQIEWIVGMSLGSTAVCDILITMGLCYLLNRSRTHFKRTDSIINTLIAYSLCTGLLTT